Protein AF-A0A6N2M0V7-F1 (afdb_monomer)

Radius of gyration: 26.4 Å; Cα contacts (8 Å, |Δi|>4): 546; chains: 1; bounding box: 112×49×57 Å

Mean predicted aligned error: 10.87 Å

Structure (mmCIF, N/CA/C/O backbone):
data_AF-A0A6N2M0V7-F1
#
_entry.id   AF-A0A6N2M0V7-F1
#
loop_
_atom_site.group_PDB
_atom_site.id
_atom_site.type_symbol
_atom_site.label_atom_id
_atom_site.label_alt_id
_atom_site.label_comp_id
_atom_site.label_asym_id
_atom_site.label_entity_id
_atom_site.label_seq_id
_atom_site.pdbx_PDB_ins_code
_atom_site.Cartn_x
_atom_site.Cartn_y
_atom_site.Cartn_z
_atom_site.occupancy
_atom_site.B_iso_or_equiv
_atom_site.auth_seq_id
_atom_site.auth_comp_id
_atom_site.auth_asym_id
_atom_site.auth_atom_id
_atom_site.pdbx_PDB_model_num
ATOM 1 N N . MET A 1 1 ? -83.334 31.835 7.216 1.00 29.44 1 MET A N 1
ATOM 2 C CA . MET A 1 1 ? -82.931 30.468 7.633 1.00 29.44 1 MET A CA 1
ATOM 3 C C . MET A 1 1 ? -82.945 29.558 6.399 1.00 29.44 1 MET A C 1
ATOM 5 O O . MET A 1 1 ? -83.647 29.877 5.453 1.00 29.44 1 MET A O 1
ATOM 9 N N . PRO A 1 2 ? -82.076 28.545 6.347 1.00 37.69 2 PRO A N 1
ATOM 10 C CA . PRO A 1 2 ? -81.147 28.219 5.255 1.00 37.69 2 PRO A CA 1
ATOM 11 C C . PRO A 1 2 ? -81.763 27.429 4.089 1.00 37.69 2 PRO A C 1
ATOM 13 O O . PRO A 1 2 ? -82.805 26.808 4.254 1.00 37.69 2 PRO A O 1
ATOM 16 N N . LYS A 1 3 ? -81.045 27.368 2.955 1.00 30.17 3 LYS A N 1
ATOM 17 C CA . LYS A 1 3 ? -80.855 26.155 2.128 1.00 30.17 3 LYS A CA 1
ATOM 18 C C . LYS A 1 3 ? -79.778 26.423 1.067 1.00 30.17 3 LYS A C 1
ATOM 20 O O . LYS A 1 3 ? -80.053 27.016 0.032 1.00 30.17 3 LYS A O 1
ATOM 25 N N . MET A 1 4 ? -78.549 25.981 1.336 1.00 33.91 4 MET A N 1
ATOM 26 C CA . MET A 1 4 ? -77.473 25.926 0.343 1.00 33.91 4 MET A CA 1
ATOM 27 C C . MET A 1 4 ? -77.278 24.457 -0.041 1.00 33.91 4 MET A C 1
ATOM 29 O O . MET A 1 4 ? -76.998 23.615 0.811 1.00 33.91 4 MET A O 1
ATOM 33 N N . GLY A 1 5 ? -77.558 24.145 -1.306 1.00 32.41 5 GLY A N 1
ATOM 34 C CA . GLY A 1 5 ? -77.561 22.792 -1.854 1.00 32.41 5 GLY A CA 1
ATOM 35 C C . GLY A 1 5 ? -76.154 22.225 -2.030 1.00 32.41 5 GLY A C 1
ATOM 36 O O . GLY A 1 5 ? -75.262 22.877 -2.568 1.00 32.41 5 GLY A O 1
ATOM 37 N N . SER A 1 6 ? -75.984 20.983 -1.585 1.00 34.25 6 SER A N 1
ATOM 38 C CA . SER A 1 6 ? -74.772 20.177 -1.719 1.00 34.25 6 SER A CA 1
ATOM 39 C C . SER A 1 6 ? -74.500 19.823 -3.189 1.00 34.25 6 SER A C 1
ATOM 41 O O . SER A 1 6 ? -75.322 19.172 -3.834 1.00 34.25 6 SER A O 1
ATOM 43 N N . LYS A 1 7 ? -73.332 20.209 -3.720 1.00 34.03 7 LYS A N 1
ATOM 44 C CA . LYS A 1 7 ? -72.762 19.613 -4.938 1.00 34.03 7 LYS A CA 1
ATOM 45 C C . LYS A 1 7 ? -71.746 18.550 -4.522 1.00 34.03 7 LYS A C 1
ATOM 47 O O . LYS A 1 7 ? -70.724 18.864 -3.921 1.00 34.03 7 LYS A O 1
ATOM 52 N N . LYS A 1 8 ? -72.032 17.285 -4.844 1.00 34.47 8 LYS A N 1
ATOM 53 C CA . LYS A 1 8 ? -71.097 16.163 -4.689 1.00 34.47 8 LYS A CA 1
ATOM 54 C C . LYS A 1 8 ? -69.983 16.280 -5.736 1.00 34.47 8 LYS A C 1
ATOM 56 O O . LYS A 1 8 ? -70.248 16.121 -6.925 1.00 34.47 8 LYS A O 1
ATOM 61 N N . LEU A 1 9 ? -68.750 16.519 -5.295 1.00 33.09 9 LEU A N 1
ATOM 62 C CA . LEU A 1 9 ? -67.555 16.434 -6.134 1.00 33.09 9 LEU A CA 1
ATOM 63 C C . LEU A 1 9 ? -67.094 14.967 -6.178 1.00 33.09 9 LEU A C 1
ATOM 65 O O . LEU A 1 9 ? -66.596 14.431 -5.189 1.00 33.09 9 LEU A O 1
ATOM 69 N N . LYS A 1 10 ? -67.325 14.287 -7.307 1.00 34.22 10 LYS A N 1
ATOM 70 C CA . LYS A 1 10 ? -66.831 12.925 -7.561 1.00 34.22 10 LYS A CA 1
ATOM 71 C C . LYS A 1 10 ? -65.332 12.989 -7.853 1.00 34.22 10 LYS A C 1
ATOM 73 O O . LYS A 1 10 ? -64.924 13.352 -8.950 1.00 34.22 10 LYS A O 1
ATOM 78 N N . ILE A 1 11 ? -64.526 12.614 -6.869 1.00 41.19 11 ILE A N 1
ATOM 79 C CA . ILE A 1 11 ? -63.086 12.413 -7.014 1.00 41.19 11 ILE A CA 1
ATOM 80 C C . ILE A 1 11 ? -62.875 11.008 -7.605 1.00 41.19 11 ILE A C 1
ATOM 82 O O . ILE A 1 11 ? -62.941 10.008 -6.897 1.00 41.19 11 ILE A O 1
ATOM 86 N N . CYS A 1 12 ? -62.682 10.916 -8.924 1.00 43.78 12 CYS A N 1
ATOM 87 C CA . CYS A 1 12 ? -62.165 9.706 -9.571 1.00 43.78 12 CYS A CA 1
ATOM 88 C C . CYS A 1 12 ? -60.638 9.714 -9.454 1.00 43.78 12 CYS A C 1
ATOM 90 O O . CYS A 1 12 ? -59.940 10.157 -10.364 1.00 43.78 12 CYS A O 1
ATOM 92 N N . ILE A 1 13 ? -60.113 9.258 -8.315 1.00 47.16 13 ILE A N 1
ATOM 93 C CA . ILE A 1 13 ? -58.688 8.932 -8.204 1.00 47.16 13 ILE A CA 1
ATOM 94 C C . ILE A 1 13 ? -58.458 7.695 -9.069 1.00 47.16 13 ILE A C 1
ATOM 96 O O . ILE A 1 13 ? -58.909 6.597 -8.751 1.00 47.16 13 ILE A O 1
ATOM 100 N N . SER A 1 14 ? -57.813 7.915 -10.214 1.00 55.16 14 SER A N 1
ATOM 101 C CA . SER A 1 14 ? -57.410 6.868 -11.144 1.00 55.16 14 SER A CA 1
ATOM 102 C C . SER A 1 14 ? -56.557 5.836 -10.410 1.00 55.16 14 SER A C 1
ATOM 104 O O . SER A 1 14 ? -55.532 6.174 -9.818 1.00 55.16 14 SER A O 1
ATOM 106 N N . TRP A 1 15 ? -56.970 4.571 -10.472 1.00 51.47 15 TRP A N 1
ATOM 107 C CA . TRP A 1 15 ? -56.270 3.423 -9.885 1.00 51.47 15 TRP A CA 1
ATOM 108 C C . TRP A 1 15 ? -54.799 3.349 -10.340 1.00 51.47 15 TRP A C 1
ATOM 110 O O . TRP A 1 15 ? -53.930 2.926 -9.585 1.00 51.47 15 TRP A O 1
ATOM 120 N N . SER A 1 16 ? -54.504 3.895 -11.527 1.00 56.34 16 SER A N 1
ATOM 121 C CA . SER A 1 16 ? -53.151 4.086 -12.060 1.00 56.34 16 SER A CA 1
ATOM 122 C C . SER A 1 16 ? -52.253 4.929 -11.149 1.00 56.34 16 SER A C 1
ATOM 124 O O . SER A 1 16 ? -51.090 4.590 -10.973 1.00 56.34 16 SER A O 1
ATOM 126 N N . MET A 1 17 ? -52.757 6.013 -10.550 1.00 59.81 17 MET A N 1
ATOM 127 C CA . MET A 1 17 ? -51.947 6.872 -9.672 1.00 59.81 17 MET A CA 1
ATOM 128 C C . MET A 1 17 ? -51.593 6.164 -8.364 1.00 59.81 17 MET A C 1
ATOM 130 O O . MET A 1 17 ? -50.492 6.325 -7.850 1.00 59.81 17 MET A O 1
ATOM 134 N N . LEU A 1 18 ? -52.506 5.337 -7.853 1.00 62.97 18 LEU A N 1
ATOM 135 C CA . LEU A 1 18 ? -52.281 4.558 -6.639 1.00 62.97 18 LEU A CA 1
ATOM 136 C C . LEU A 1 18 ? -51.251 3.446 -6.882 1.00 62.97 18 LEU A C 1
ATOM 138 O O . LEU A 1 18 ? -50.374 3.236 -6.052 1.00 62.97 18 LEU A O 1
ATOM 142 N N . ILE A 1 19 ? -51.297 2.807 -8.057 1.00 66.50 19 ILE A N 1
ATOM 143 C CA . ILE A 1 19 ? -50.290 1.831 -8.493 1.00 66.50 19 ILE A CA 1
ATOM 144 C C . ILE A 1 19 ? -48.921 2.502 -8.647 1.00 66.50 19 ILE A C 1
ATOM 146 O O . ILE A 1 19 ? -47.939 1.976 -8.139 1.00 66.50 19 ILE A O 1
ATOM 150 N N . TRP A 1 20 ? -48.842 3.683 -9.266 1.00 63.88 20 TRP A N 1
ATOM 151 C CA . TRP A 1 20 ? -47.580 4.423 -9.392 1.00 63.88 20 TRP A CA 1
ATOM 152 C C . TRP A 1 20 ? -46.997 4.836 -8.039 1.00 63.88 20 TRP A C 1
ATOM 154 O O . TRP A 1 20 ? -45.795 4.711 -7.838 1.00 63.88 20 TRP A O 1
ATOM 164 N N . VAL A 1 21 ? -47.829 5.263 -7.087 1.00 70.94 21 VAL A N 1
ATOM 165 C CA . VAL A 1 21 ? -47.383 5.588 -5.724 1.00 70.94 21 VAL A CA 1
ATOM 166 C C . VAL A 1 21 ? -46.873 4.343 -4.996 1.00 70.94 21 VAL A C 1
ATOM 168 O O . VAL A 1 21 ? -45.820 4.409 -4.370 1.00 70.94 21 VAL A O 1
ATOM 171 N N . VAL A 1 22 ? -47.550 3.197 -5.126 1.00 69.00 22 VAL A N 1
ATOM 172 C CA . VAL A 1 22 ? -47.086 1.920 -4.555 1.00 69.00 22 VAL A CA 1
ATOM 173 C C . VAL A 1 22 ? -45.781 1.466 -5.208 1.00 69.00 22 VAL A C 1
ATOM 175 O O . VAL A 1 22 ? -44.863 1.080 -4.493 1.00 69.00 22 VAL A O 1
ATOM 178 N N . VAL A 1 23 ? -45.652 1.581 -6.533 1.00 67.25 23 VAL A N 1
ATOM 179 C CA . VAL A 1 23 ? -44.419 1.258 -7.265 1.00 67.25 23 VAL A CA 1
ATOM 180 C C . VAL A 1 23 ? -43.277 2.162 -6.797 1.00 67.25 23 VAL A C 1
ATOM 182 O O . VAL A 1 23 ? -42.243 1.655 -6.377 1.00 67.25 23 VAL A O 1
ATOM 185 N N . VAL A 1 24 ? -43.473 3.481 -6.736 1.00 65.19 24 VAL A N 1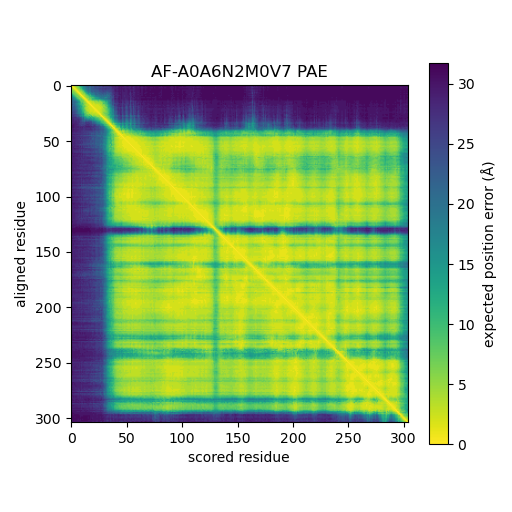
ATOM 186 C CA . VAL A 1 24 ? -42.451 4.434 -6.266 1.00 65.19 24 VAL A CA 1
ATOM 187 C C . VAL A 1 24 ? -42.075 4.197 -4.797 1.00 65.19 24 VAL A C 1
ATOM 189 O O . VAL A 1 24 ? -40.887 4.209 -4.480 1.00 65.19 24 VAL A O 1
ATOM 192 N N . LEU A 1 25 ? -43.037 3.907 -3.913 1.00 57.12 25 LEU A N 1
ATOM 193 C CA . LEU A 1 25 ? -42.780 3.560 -2.507 1.00 57.12 25 LEU A CA 1
ATOM 194 C C . LEU A 1 25 ? -42.055 2.212 -2.360 1.00 57.12 25 LEU A C 1
ATOM 196 O O . LEU A 1 25 ? -41.174 2.080 -1.514 1.00 57.12 25 LEU A O 1
ATOM 200 N N . SER A 1 26 ? -42.363 1.230 -3.210 1.00 55.75 26 SER A N 1
ATOM 201 C CA . SER A 1 26 ? -41.646 -0.051 -3.245 1.00 55.75 26 SER A CA 1
ATOM 202 C C . SER A 1 26 ? -40.228 0.082 -3.818 1.00 55.75 26 SER A C 1
ATOM 204 O O . SER A 1 26 ? -39.316 -0.581 -3.335 1.00 55.75 26 SER A O 1
ATOM 206 N N . LEU A 1 27 ? -40.003 1.018 -4.748 1.00 50.22 27 LEU A N 1
ATOM 207 C CA . LEU A 1 27 ? -38.669 1.406 -5.215 1.00 50.22 27 LEU A CA 1
ATOM 208 C C . LEU A 1 27 ? -37.871 2.157 -4.136 1.00 50.22 27 LEU A C 1
ATOM 210 O O . LEU A 1 27 ? -36.662 1.970 -4.057 1.00 50.22 27 LEU A O 1
ATOM 214 N N . HIS A 1 28 ? -38.519 2.937 -3.262 1.00 44.84 28 HIS A N 1
ATOM 215 C CA . HIS A 1 28 ? -37.851 3.576 -2.116 1.00 44.84 28 HIS A CA 1
ATOM 216 C C . HIS A 1 28 ? -37.417 2.559 -1.050 1.00 44.84 28 HIS A C 1
ATOM 218 O O . HIS A 1 28 ? -36.392 2.759 -0.404 1.00 44.84 28 HIS A O 1
ATOM 224 N N . HIS A 1 29 ? -38.135 1.441 -0.905 1.00 41.03 29 HIS A N 1
ATOM 225 C CA . HIS A 1 29 ? -37.720 0.342 -0.027 1.00 41.03 29 HIS A CA 1
ATOM 226 C C . HIS A 1 29 ? -36.552 -0.492 -0.579 1.00 41.03 29 HIS A C 1
ATOM 228 O O . HIS A 1 29 ? -35.899 -1.184 0.200 1.00 41.03 29 HIS A O 1
ATOM 234 N N . LEU A 1 30 ? -36.255 -0.411 -1.882 1.00 39.19 30 LEU A N 1
ATOM 235 C CA . LEU A 1 30 ? -35.104 -1.087 -2.495 1.00 39.19 30 LEU A CA 1
ATOM 236 C C . LEU A 1 30 ? -33.808 -0.262 -2.475 1.00 39.19 30 LEU A C 1
ATOM 238 O O . LEU A 1 30 ? -32.751 -0.804 -2.784 1.00 39.19 30 LEU A O 1
ATOM 242 N N . VAL A 1 31 ? -33.850 1.008 -2.061 1.00 39.66 31 VAL A N 1
ATOM 243 C CA . VAL A 1 31 ? -32.647 1.830 -1.835 1.00 39.66 31 VAL A CA 1
ATOM 244 C C . VAL A 1 31 ? -32.288 1.812 -0.346 1.00 39.66 31 VAL A C 1
ATOM 246 O O . VAL A 1 31 ? -32.129 2.838 0.309 1.00 39.66 31 VAL A O 1
ATOM 249 N N . GLY A 1 32 ? -32.179 0.613 0.223 1.00 35.19 32 GLY A N 1
ATOM 250 C CA . GLY A 1 32 ? -31.392 0.425 1.433 1.00 35.19 32 GLY A CA 1
ATOM 251 C C . GLY A 1 32 ? -29.923 0.433 1.030 1.00 35.19 32 GLY A C 1
ATOM 252 O O . GLY A 1 32 ? -29.506 -0.432 0.264 1.00 35.19 32 GLY A O 1
ATOM 253 N N . CYS A 1 33 ? -29.140 1.408 1.503 1.00 44.25 33 CYS A N 1
ATOM 254 C CA . CYS A 1 33 ? -27.682 1.357 1.401 1.00 44.25 33 CYS A CA 1
ATOM 255 C C . CYS A 1 33 ? -27.201 -0.001 1.927 1.00 44.25 33 CYS A C 1
ATOM 257 O O . CYS A 1 33 ? -27.251 -0.252 3.129 1.00 44.25 33 CYS A O 1
ATOM 259 N N . GLN A 1 34 ? -26.755 -0.875 1.026 1.00 39.53 34 GLN A N 1
ATOM 260 C CA . GLN A 1 34 ? -26.071 -2.110 1.376 1.00 39.53 34 GLN A CA 1
ATOM 261 C C . GLN A 1 34 ? -24.736 -1.750 2.036 1.00 39.53 34 GLN A C 1
ATOM 263 O O . GLN A 1 34 ? -23.732 -1.504 1.367 1.00 39.53 34 GLN A O 1
ATOM 268 N N . ASP A 1 35 ? -24.739 -1.681 3.363 1.00 45.44 35 ASP A N 1
ATOM 269 C CA . ASP A 1 35 ? -23.519 -1.741 4.151 1.00 45.44 35 ASP A CA 1
ATOM 270 C C . ASP A 1 35 ? -22.980 -3.177 4.068 1.00 45.44 35 ASP A C 1
ATOM 272 O O . ASP A 1 35 ? -23.668 -4.136 4.409 1.00 45.44 35 ASP A O 1
ATOM 276 N N . VAL A 1 36 ? -21.754 -3.336 3.564 1.00 52.81 36 VAL A N 1
ATOM 277 C CA . VAL A 1 36 ? -21.106 -4.623 3.212 1.00 52.81 36 VAL A CA 1
ATOM 278 C C . VAL A 1 36 ? -20.725 -5.449 4.453 1.00 52.81 36 VAL A C 1
ATOM 280 O O . VAL A 1 36 ? -19.961 -6.402 4.376 1.00 52.81 36 VAL A O 1
ATOM 283 N N . GLY A 1 37 ? -21.252 -5.101 5.626 1.00 48.28 37 GLY A N 1
ATOM 284 C CA . GLY A 1 37 ? -20.923 -5.759 6.884 1.00 48.28 37 GLY A CA 1
ATOM 285 C C . GLY A 1 37 ? -21.508 -7.161 7.070 1.00 48.28 37 GLY A C 1
ATOM 286 O O . GLY A 1 37 ? -21.140 -7.785 8.057 1.00 48.28 37 GLY A O 1
ATOM 287 N N . ASP A 1 38 ? -22.397 -7.642 6.189 1.00 47.50 38 ASP A N 1
ATOM 288 C CA . ASP A 1 38 ? -23.253 -8.801 6.507 1.00 47.50 38 ASP A CA 1
ATOM 289 C C . ASP A 1 38 ? -23.576 -9.726 5.310 1.00 47.50 38 ASP A C 1
ATOM 291 O O . ASP A 1 38 ? -24.676 -10.267 5.182 1.00 47.50 38 ASP A O 1
ATOM 295 N N . TYR A 1 39 ? -22.638 -9.911 4.374 1.00 56.19 39 TYR A N 1
ATOM 296 C CA . TYR A 1 39 ? -22.838 -10.876 3.286 1.00 56.19 39 TYR A CA 1
ATOM 297 C C . TYR A 1 39 ? -22.438 -12.287 3.720 1.00 56.19 39 TYR A C 1
ATOM 299 O O . TYR A 1 39 ? -21.295 -12.706 3.554 1.00 56.19 39 TYR A O 1
ATOM 307 N N . ASN A 1 40 ? -23.419 -13.074 4.163 1.00 58.97 40 ASN A N 1
ATOM 308 C CA . ASN A 1 40 ? -23.282 -14.519 4.413 1.00 58.97 40 ASN A CA 1
ATOM 309 C C . ASN A 1 40 ? -22.869 -15.348 3.167 1.00 58.97 40 ASN A C 1
ATOM 311 O O . ASN A 1 40 ? -22.683 -16.559 3.259 1.00 58.97 40 ASN A O 1
ATOM 315 N N . GLU A 1 41 ? -22.695 -14.710 2.003 1.00 66.38 41 GLU A N 1
ATOM 316 C CA . GLU A 1 41 ? -22.411 -15.337 0.707 1.00 66.38 41 GLU A CA 1
ATOM 317 C C . GLU A 1 41 ? -20.996 -15.068 0.161 1.00 66.38 41 GLU A C 1
ATOM 319 O O . GLU A 1 41 ? -20.724 -15.366 -0.996 1.00 66.38 41 GLU A O 1
ATOM 324 N N . ILE A 1 42 ? -20.050 -14.553 0.955 1.00 75.88 42 ILE A N 1
ATOM 325 C CA . ILE A 1 42 ? -18.657 -14.313 0.493 1.00 75.88 42 ILE A CA 1
ATOM 326 C C . ILE A 1 42 ? -17.965 -15.603 0.017 1.00 75.88 42 ILE A C 1
ATOM 328 O O . ILE A 1 42 ? -17.083 -15.572 -0.841 1.00 75.88 42 ILE A O 1
ATOM 332 N N . ASN A 1 43 ? -18.403 -16.751 0.537 1.00 77.56 43 ASN A N 1
ATOM 333 C CA . ASN A 1 43 ? -17.930 -18.067 0.109 1.00 77.56 43 ASN A CA 1
ATOM 334 C C . ASN A 1 43 ? -18.575 -18.546 -1.205 1.00 77.56 43 ASN A C 1
ATOM 336 O O . ASN A 1 43 ? -18.171 -19.580 -1.733 1.00 77.56 43 ASN A O 1
ATOM 340 N N . ASN A 1 44 ? -19.569 -17.826 -1.736 1.00 84.69 44 ASN A N 1
ATOM 341 C CA . ASN A 1 44 ? -20.201 -18.146 -3.007 1.00 84.69 44 ASN A CA 1
ATOM 342 C C . ASN A 1 44 ? -19.321 -17.636 -4.166 1.00 84.69 44 ASN A C 1
ATOM 344 O O . ASN A 1 44 ? -19.212 -16.419 -4.367 1.00 84.69 44 ASN A O 1
ATOM 348 N N . PRO A 1 45 ? -18.732 -18.533 -4.979 1.00 85.31 45 PRO A N 1
ATOM 349 C CA . PRO A 1 45 ? -17.846 -18.135 -6.070 1.00 85.31 45 PRO A CA 1
ATOM 350 C C . PRO A 1 45 ? -18.545 -17.292 -7.148 1.00 85.31 45 PRO A C 1
ATOM 352 O O . PRO A 1 45 ? -17.870 -16.557 -7.861 1.00 85.31 45 PRO A O 1
ATOM 355 N N . ALA A 1 46 ? -19.877 -17.356 -7.265 1.00 86.56 46 ALA A N 1
ATOM 356 C CA . ALA A 1 46 ? -20.631 -16.553 -8.227 1.00 86.56 46 ALA A CA 1
ATOM 357 C C . ALA A 1 46 ? -20.801 -15.085 -7.792 1.00 86.56 46 ALA A C 1
ATOM 359 O O . ALA A 1 46 ? -20.926 -14.204 -8.639 1.00 86.56 46 ALA A O 1
ATOM 360 N N . VAL A 1 47 ? -20.799 -14.816 -6.482 1.00 87.88 47 VAL A N 1
ATOM 361 C CA . VAL A 1 47 ? -21.061 -13.480 -5.913 1.00 87.88 47 VAL A CA 1
ATOM 362 C C . VAL A 1 47 ? -19.759 -12.749 -5.584 1.00 87.88 47 VAL A C 1
ATOM 364 O O . VAL A 1 47 ? -19.694 -11.521 -5.670 1.00 87.88 47 VAL A O 1
ATOM 367 N N . LEU A 1 48 ? -18.695 -13.492 -5.272 1.00 90.38 48 LEU A N 1
ATOM 368 C CA . LEU A 1 48 ? -17.397 -12.937 -4.897 1.00 90.38 48 LEU A CA 1
ATOM 369 C C . LEU A 1 48 ? -16.843 -11.897 -5.897 1.00 90.38 48 LEU A C 1
ATOM 371 O O . LEU A 1 48 ? -16.432 -10.835 -5.434 1.00 90.38 48 LEU A O 1
ATOM 375 N N . PRO A 1 49 ? -16.885 -12.096 -7.233 1.00 93.06 49 PRO A N 1
ATOM 376 C CA . PRO A 1 49 ? -16.410 -11.083 -8.181 1.00 93.06 49 PRO A CA 1
ATOM 377 C C . PRO A 1 49 ? -17.181 -9.758 -8.098 1.00 93.06 49 PRO A C 1
ATOM 379 O O . PRO A 1 49 ? -16.583 -8.689 -8.224 1.00 93.06 49 PRO A O 1
ATOM 382 N N . LEU A 1 50 ? -18.494 -9.811 -7.847 1.00 92.00 50 LEU A N 1
ATOM 383 C CA . LEU A 1 50 ? -19.332 -8.618 -7.704 1.00 92.00 50 LEU A CA 1
ATOM 384 C C . LEU A 1 50 ? -18.974 -7.843 -6.429 1.00 92.00 50 LEU A C 1
ATOM 386 O O . LEU A 1 50 ? -18.835 -6.620 -6.471 1.00 92.00 50 LEU A O 1
ATOM 390 N N . ILE A 1 51 ? -18.765 -8.554 -5.315 1.00 91.44 51 ILE A N 1
ATOM 391 C CA . ILE A 1 51 ? -18.302 -7.956 -4.055 1.00 91.44 51 ILE A CA 1
ATOM 392 C C . ILE A 1 51 ? -16.922 -7.325 -4.258 1.00 91.44 51 ILE A C 1
ATOM 394 O O . ILE A 1 51 ? -16.729 -6.161 -3.908 1.00 91.44 51 ILE A O 1
ATOM 398 N N . THR A 1 52 ? -15.981 -8.047 -4.873 1.00 94.56 52 THR A N 1
ATOM 399 C CA . THR A 1 52 ? -14.641 -7.531 -5.179 1.00 94.56 52 THR A CA 1
ATOM 400 C C . THR A 1 52 ? -14.714 -6.246 -5.997 1.00 94.56 52 THR A C 1
ATOM 402 O O . THR A 1 52 ? -14.059 -5.265 -5.645 1.00 94.56 52 THR A O 1
ATOM 405 N N . GLN A 1 53 ? -15.547 -6.206 -7.039 1.00 94.88 53 GLN A N 1
ATOM 406 C CA . GLN A 1 53 ? -15.706 -5.018 -7.875 1.00 94.88 53 GLN A CA 1
ATOM 407 C C . GLN A 1 53 ? -16.291 -3.833 -7.097 1.00 94.88 53 GLN A C 1
ATOM 409 O O . GLN A 1 53 ? -15.843 -2.697 -7.263 1.00 94.88 53 GLN A O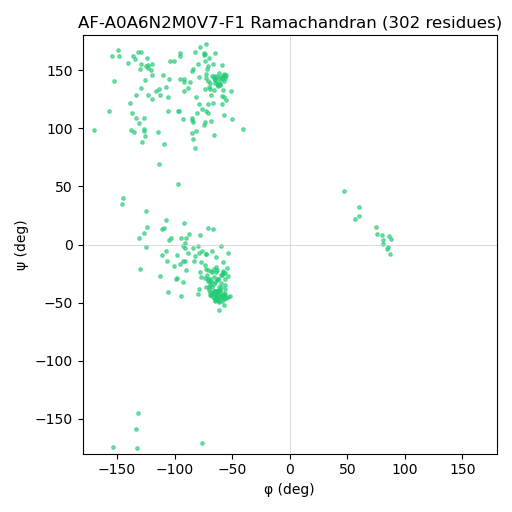 1
ATOM 414 N N . PHE A 1 54 ? -17.266 -4.082 -6.220 1.00 92.69 54 PHE A N 1
ATOM 415 C CA . PHE A 1 54 ? -17.844 -3.044 -5.370 1.00 92.69 54 PHE A CA 1
ATOM 416 C C . PHE A 1 54 ? -16.812 -2.469 -4.389 1.00 92.69 54 PHE A C 1
ATOM 418 O O . PHE A 1 54 ? -16.667 -1.249 -4.282 1.00 92.69 54 PHE A O 1
ATOM 425 N N . VAL A 1 55 ? -16.056 -3.334 -3.703 1.00 93.75 55 VAL A N 1
ATOM 426 C CA . VAL A 1 55 ? -14.985 -2.913 -2.785 1.00 93.75 55 VAL A CA 1
ATOM 427 C C . VAL A 1 55 ? -13.912 -2.131 -3.542 1.00 93.75 55 VAL A C 1
ATOM 429 O O . VAL A 1 55 ? -13.484 -1.075 -3.073 1.00 93.75 55 VAL A O 1
ATOM 432 N N . TYR A 1 56 ? -13.520 -2.597 -4.732 1.00 95.56 56 TYR A N 1
ATOM 433 C CA . TYR A 1 56 ? -12.569 -1.894 -5.588 1.00 95.56 56 TYR A CA 1
ATOM 434 C C . TYR A 1 56 ? -13.073 -0.500 -5.964 1.00 95.56 56 TYR A C 1
ATOM 436 O O . TYR A 1 56 ? -12.323 0.459 -5.828 1.00 95.56 56 TYR A O 1
ATOM 444 N N . SER A 1 57 ? -14.342 -0.352 -6.360 1.00 94.12 57 SER A N 1
ATOM 445 C CA . SER A 1 57 ? -14.923 0.955 -6.694 1.00 94.12 57 SER A CA 1
ATOM 446 C C . SER A 1 57 ? -14.852 1.937 -5.520 1.00 94.12 57 SER A C 1
ATOM 448 O O . SER A 1 57 ? -14.436 3.080 -5.699 1.00 94.12 57 SER A O 1
ATOM 450 N N . ARG A 1 58 ? -15.172 1.486 -4.301 1.00 92.56 58 ARG A N 1
ATOM 451 C CA . ARG A 1 58 ? -15.068 2.314 -3.088 1.00 92.56 58 ARG A CA 1
ATOM 452 C C . ARG A 1 58 ? -13.624 2.719 -2.786 1.00 92.56 58 ARG A C 1
ATOM 454 O O . ARG A 1 58 ? -13.361 3.879 -2.479 1.00 92.56 58 ARG A O 1
ATOM 461 N N . MET A 1 59 ? -12.689 1.779 -2.906 1.00 92.81 59 MET A N 1
ATOM 462 C CA . MET A 1 59 ? -11.260 2.033 -2.708 1.00 92.81 59 MET A CA 1
ATOM 463 C C . MET A 1 59 ? -10.690 2.976 -3.781 1.00 92.81 59 MET A C 1
ATOM 465 O O . MET A 1 59 ? -9.913 3.878 -3.471 1.00 92.81 59 MET A O 1
ATOM 469 N N . SER A 1 60 ? -11.105 2.806 -5.034 1.00 92.31 60 SER A N 1
ATOM 470 C CA . SER A 1 60 ? -10.703 3.642 -6.164 1.00 92.31 60 SER A CA 1
ATOM 471 C C . SER A 1 60 ? -11.168 5.089 -5.967 1.00 92.31 60 SER A C 1
ATOM 473 O O . SER A 1 60 ? -10.338 5.996 -6.006 1.00 92.31 60 SER A O 1
ATOM 475 N N . ASN A 1 61 ? -12.437 5.305 -5.600 1.00 91.31 61 ASN A N 1
ATOM 476 C CA . ASN A 1 61 ? -12.962 6.637 -5.277 1.00 91.31 61 ASN A CA 1
ATOM 477 C C . ASN A 1 61 ? -12.169 7.318 -4.151 1.00 91.31 61 ASN A C 1
ATOM 479 O O . ASN A 1 61 ? -11.767 8.474 -4.286 1.00 91.31 61 ASN A O 1
ATOM 483 N N . LEU A 1 62 ? -11.893 6.591 -3.063 1.00 90.00 62 LEU A N 1
ATOM 484 C CA . LEU A 1 62 ? -11.081 7.081 -1.947 1.00 90.00 62 LEU A CA 1
ATOM 485 C C . LEU A 1 62 ? -9.688 7.536 -2.409 1.00 90.00 62 LEU A C 1
ATOM 487 O O . LEU A 1 62 ? -9.262 8.653 -2.110 1.00 90.00 62 LEU A O 1
ATOM 491 N N . THR A 1 63 ? -8.966 6.678 -3.134 1.00 86.31 63 THR A N 1
ATOM 492 C CA . THR A 1 63 ? -7.602 7.005 -3.582 1.00 86.31 63 THR A CA 1
ATOM 493 C C . THR A 1 63 ? -7.589 8.178 -4.563 1.00 86.31 63 THR A C 1
ATOM 495 O O . THR A 1 63 ? -6.655 8.976 -4.524 1.00 86.31 63 THR A O 1
ATOM 498 N N . ALA A 1 64 ? -8.634 8.348 -5.380 1.00 86.56 64 ALA A N 1
ATOM 499 C CA . ALA A 1 64 ? -8.772 9.494 -6.277 1.00 86.56 64 ALA A CA 1
ATOM 500 C C . ALA A 1 64 ? -8.953 10.817 -5.508 1.00 86.56 64 ALA A C 1
ATOM 502 O O . ALA A 1 64 ? -8.342 11.828 -5.864 1.00 86.56 64 ALA A O 1
ATOM 503 N N . VAL A 1 65 ? -9.738 10.817 -4.422 1.00 83.81 65 VAL A N 1
ATOM 504 C CA . VAL A 1 65 ? -9.882 11.983 -3.527 1.00 83.81 65 VAL A CA 1
ATOM 505 C C . VAL A 1 65 ? -8.535 12.352 -2.905 1.00 83.81 65 VAL A C 1
ATOM 507 O O . VAL A 1 65 ? -8.142 13.518 -2.917 1.00 83.81 65 VAL A O 1
ATOM 510 N N . ILE A 1 66 ? -7.800 11.360 -2.403 1.00 83.50 66 ILE A N 1
ATOM 511 C CA . ILE A 1 66 ? -6.512 11.578 -1.737 1.00 83.50 66 ILE A CA 1
ATOM 512 C C . ILE A 1 66 ? -5.414 12.000 -2.709 1.00 83.50 66 ILE A C 1
ATOM 514 O O . ILE A 1 66 ? -4.612 12.865 -2.362 1.00 83.50 66 ILE A O 1
ATOM 518 N N . SER A 1 67 ? -5.401 11.464 -3.930 1.00 83.81 67 SER A N 1
ATOM 519 C CA . SER A 1 67 ? -4.435 11.862 -4.957 1.00 83.81 67 SER A CA 1
ATOM 520 C C . SER A 1 67 ? -4.480 13.358 -5.235 1.00 83.81 67 SER A C 1
ATOM 522 O O . SER A 1 67 ? -3.438 14.005 -5.276 1.00 83.81 67 SER A O 1
ATOM 524 N N . ARG A 1 68 ? -5.680 13.944 -5.330 1.00 83.25 68 ARG A N 1
ATOM 525 C CA . ARG A 1 68 ? -5.831 15.393 -5.533 1.00 83.25 68 ARG A CA 1
ATOM 526 C C . ARG A 1 68 ? -5.214 16.192 -4.387 1.00 83.25 68 ARG A C 1
ATOM 528 O O . ARG A 1 68 ? -4.504 17.166 -4.624 1.00 83.25 68 ARG A O 1
ATOM 535 N N . ASP A 1 69 ? -5.440 15.760 -3.150 1.00 82.88 69 ASP A N 1
ATOM 536 C CA . ASP A 1 69 ? -4.899 16.440 -1.973 1.00 82.88 69 ASP A CA 1
ATOM 537 C C . ASP A 1 69 ? -3.375 16.307 -1.854 1.00 82.88 69 ASP A C 1
ATOM 539 O O . ASP A 1 69 ? -2.701 17.289 -1.533 1.00 82.88 69 ASP A O 1
ATOM 543 N N . ILE A 1 70 ? -2.821 15.124 -2.143 1.00 82.75 70 ILE A N 1
ATOM 544 C CA . ILE A 1 70 ? -1.369 14.896 -2.185 1.00 82.75 70 ILE A CA 1
ATOM 545 C C . ILE A 1 70 ? -0.746 15.710 -3.318 1.00 82.75 70 ILE A C 1
ATOM 547 O O . ILE A 1 70 ? 0.246 16.407 -3.095 1.00 82.75 70 ILE A O 1
ATOM 551 N N . SER A 1 71 ? -1.337 15.669 -4.512 1.00 85.19 71 SER A N 1
ATOM 552 C CA . SER A 1 71 ? -0.860 16.38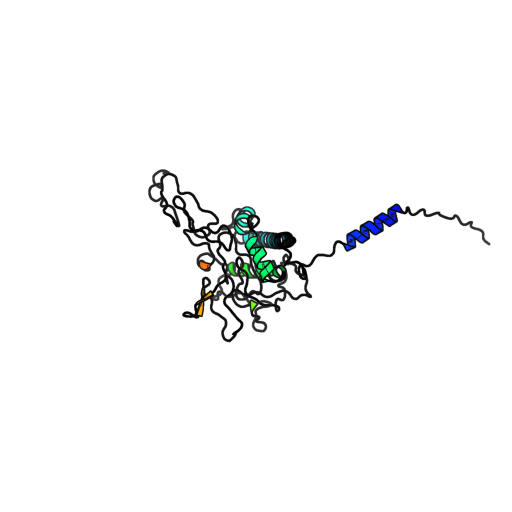3 -5.694 1.00 85.19 71 SER A CA 1
ATOM 553 C C . SER A 1 71 ? -0.749 17.883 -5.459 1.00 85.19 71 SER A C 1
ATOM 555 O O . SER A 1 71 ? 0.293 18.467 -5.754 1.00 85.19 71 SER A O 1
ATOM 557 N N . ASN A 1 72 ? -1.748 18.495 -4.820 1.00 84.81 72 ASN A N 1
ATOM 558 C CA . ASN A 1 72 ? -1.715 19.921 -4.492 1.00 84.81 72 ASN A CA 1
ATOM 559 C C . ASN A 1 72 ? -0.514 20.313 -3.609 1.00 84.81 72 ASN A C 1
ATOM 561 O O . ASN A 1 72 ? -0.074 21.460 -3.644 1.00 84.81 72 ASN A O 1
ATOM 565 N N . ARG A 1 73 ? 0.029 19.377 -2.819 1.00 83.88 73 ARG A N 1
ATOM 566 C CA . ARG A 1 73 ? 1.195 19.588 -1.942 1.00 83.88 73 ARG A CA 1
ATOM 567 C C . ARG A 1 73 ? 2.518 19.114 -2.543 1.00 83.88 73 ARG A C 1
ATOM 569 O O . ARG A 1 73 ? 3.572 19.390 -1.979 1.00 83.88 73 ARG A O 1
ATOM 576 N N . SER A 1 74 ? 2.469 18.411 -3.670 1.00 84.31 74 SER A N 1
ATOM 577 C CA . SER A 1 74 ? 3.619 17.776 -4.321 1.00 84.31 74 SER A CA 1
ATOM 578 C C . SER A 1 74 ? 3.783 18.215 -5.777 1.00 84.31 74 SER A C 1
ATOM 580 O O . SER A 1 74 ? 4.360 17.505 -6.595 1.00 84.31 74 SER A O 1
ATOM 582 N N . THR A 1 75 ? 3.353 19.438 -6.098 1.00 85.19 75 THR A N 1
ATOM 583 C CA . THR A 1 75 ? 3.476 20.052 -7.436 1.00 85.19 75 THR A CA 1
ATOM 584 C C . THR A 1 75 ? 4.918 20.150 -7.947 1.00 85.19 75 THR A C 1
ATOM 586 O O . THR A 1 75 ? 5.144 20.350 -9.137 1.00 85.19 75 THR A O 1
ATOM 589 N N . PHE A 1 76 ? 5.909 19.982 -7.068 1.00 85.69 76 PHE A N 1
ATOM 590 C CA . PHE A 1 76 ? 7.321 19.895 -7.435 1.00 85.69 76 PHE A CA 1
ATOM 591 C C . PHE A 1 76 ? 7.702 18.564 -8.113 1.00 85.69 76 PHE A C 1
ATOM 593 O O . PHE A 1 76 ? 8.728 18.516 -8.790 1.00 85.69 76 PHE A O 1
ATOM 600 N N . CYS A 1 77 ? 6.917 17.492 -7.938 1.00 85.25 77 CYS A N 1
ATOM 601 C CA . CYS A 1 77 ? 7.188 16.172 -8.521 1.00 85.25 77 CYS A CA 1
ATOM 602 C C . CYS A 1 77 ? 6.001 15.532 -9.259 1.00 85.25 77 CYS A C 1
ATOM 604 O O . CYS A 1 77 ? 6.242 14.693 -10.123 1.00 85.25 77 CYS A O 1
ATOM 606 N N . ILE A 1 78 ? 4.760 15.947 -8.988 1.00 86.94 78 ILE A N 1
ATOM 607 C CA . ILE A 1 78 ? 3.552 15.478 -9.683 1.00 86.94 78 ILE A CA 1
ATOM 608 C C . ILE A 1 78 ? 3.197 16.465 -10.793 1.00 86.94 78 ILE A C 1
ATOM 610 O O . ILE A 1 78 ? 2.867 17.621 -10.521 1.00 86.94 78 ILE A O 1
ATOM 614 N N . LYS A 1 79 ? 3.277 16.008 -12.048 1.00 87.44 79 LYS A N 1
ATOM 615 C CA . LYS A 1 79 ? 2.948 16.825 -13.232 1.00 87.44 79 LYS A CA 1
ATOM 616 C C . LYS A 1 79 ? 1.511 16.626 -13.686 1.00 87.44 79 LYS A C 1
ATOM 618 O O . LYS A 1 79 ? 0.838 17.601 -14.005 1.00 87.44 79 LYS A O 1
ATOM 623 N N . ASP A 1 80 ? 1.073 15.374 -13.730 1.00 89.81 80 ASP A N 1
ATOM 624 C CA . ASP A 1 80 ? -0.267 14.985 -14.149 1.00 89.81 80 ASP A CA 1
ATOM 625 C C . ASP A 1 80 ? -0.879 14.116 -13.041 1.00 89.81 80 ASP A C 1
ATOM 627 O O . ASP A 1 80 ? -0.574 12.926 -12.948 1.00 89.81 80 ASP A O 1
ATOM 631 N N . PRO A 1 81 ? -1.727 14.700 -12.175 1.00 88.31 81 PRO A N 1
ATOM 632 C CA . PRO A 1 81 ? -2.276 13.995 -11.020 1.00 88.31 81 PRO A CA 1
ATOM 633 C C . PRO A 1 81 ? -3.130 12.784 -11.403 1.00 88.31 81 PRO A C 1
ATOM 635 O O . PRO A 1 81 ? -3.227 11.829 -10.633 1.00 88.31 81 PRO A O 1
ATOM 638 N N . GLU A 1 82 ? -3.781 12.828 -12.567 1.00 88.69 82 GLU A N 1
ATOM 639 C CA . GLU A 1 82 ? -4.646 11.752 -13.040 1.00 88.69 82 GLU A CA 1
ATOM 640 C C . GLU A 1 82 ? -3.821 10.620 -13.650 1.00 88.69 82 GLU A C 1
ATOM 642 O O . GLU A 1 82 ? -4.085 9.452 -13.355 1.00 88.69 82 GLU A O 1
ATOM 647 N N . ALA A 1 83 ? -2.800 10.941 -14.448 1.00 90.81 83 ALA A N 1
ATOM 648 C CA . ALA A 1 83 ? -1.884 9.937 -14.981 1.00 90.81 83 ALA A CA 1
ATOM 649 C C . ALA A 1 83 ? -1.078 9.260 -13.863 1.00 90.81 83 ALA A C 1
ATOM 651 O O . ALA A 1 83 ? -1.033 8.030 -13.809 1.00 90.81 83 ALA A O 1
ATOM 652 N N . ASP A 1 84 ? -0.526 10.041 -12.928 1.00 88.38 84 ASP A N 1
ATOM 653 C CA . ASP A 1 84 ? 0.253 9.522 -11.799 1.00 88.38 84 ASP A CA 1
ATOM 654 C C . ASP A 1 84 ? -0.624 8.649 -10.884 1.00 88.38 84 ASP A C 1
ATOM 656 O O . ASP A 1 84 ? -0.211 7.568 -10.454 1.00 88.38 84 ASP A O 1
ATOM 660 N N . TRP A 1 85 ? -1.878 9.055 -10.642 1.00 89.75 85 TRP A N 1
ATOM 661 C CA . TRP A 1 85 ? -2.835 8.234 -9.899 1.00 89.75 85 TRP A CA 1
ATOM 662 C C . TRP A 1 85 ? -3.184 6.940 -10.626 1.00 89.75 85 TRP A C 1
ATOM 664 O O . TRP A 1 85 ? -3.146 5.874 -10.015 1.00 89.75 85 TRP A O 1
ATOM 674 N N . ASN A 1 86 ? -3.514 7.012 -11.918 1.00 90.75 86 ASN A N 1
ATOM 675 C CA . ASN A 1 86 ? -3.860 5.828 -12.701 1.00 90.75 86 ASN A CA 1
ATOM 676 C C . ASN A 1 86 ? -2.694 4.840 -12.739 1.00 90.75 86 ASN A C 1
ATOM 678 O O . ASN A 1 86 ? -2.901 3.637 -12.609 1.00 90.75 86 ASN A O 1
ATOM 682 N N . GLN A 1 87 ? -1.466 5.338 -12.855 1.00 90.56 87 GLN A N 1
ATOM 683 C CA . GLN A 1 87 ? -0.281 4.498 -12.834 1.00 90.56 87 GLN A CA 1
ATOM 684 C C . GLN A 1 87 ? -0.072 3.811 -11.477 1.00 90.56 87 GLN A C 1
ATOM 686 O O . GLN A 1 87 ? 0.403 2.679 -11.452 1.00 90.56 87 GLN A O 1
ATOM 691 N N . ALA A 1 88 ? -0.435 4.458 -10.365 1.00 90.69 88 ALA A N 1
ATOM 692 C CA . ALA A 1 88 ? -0.210 3.940 -9.018 1.00 90.69 88 ALA A CA 1
ATOM 693 C C . ALA A 1 88 ? -1.385 3.128 -8.438 1.00 90.69 88 ALA A C 1
ATOM 695 O O . ALA A 1 88 ? -1.150 2.207 -7.666 1.00 90.69 88 ALA A O 1
ATOM 696 N N . PHE A 1 89 ? -2.641 3.432 -8.766 1.00 92.38 89 PHE A N 1
ATOM 697 C CA . PHE A 1 89 ? -3.812 2.896 -8.048 1.00 92.38 89 PHE A CA 1
ATOM 698 C C . PHE A 1 89 ? -4.907 2.306 -8.943 1.00 92.38 89 PHE A C 1
ATOM 700 O O . PHE A 1 89 ? -5.959 1.897 -8.442 1.00 92.38 89 PHE A O 1
ATOM 707 N N . ASN A 1 90 ? -4.682 2.206 -10.254 1.00 93.56 90 ASN A N 1
ATOM 708 C CA . ASN A 1 90 ? -5.618 1.530 -11.145 1.00 93.56 90 ASN A CA 1
ATOM 709 C C . ASN A 1 90 ? -5.379 0.011 -11.156 1.00 93.56 90 ASN A C 1
ATOM 711 O O . ASN A 1 90 ? -4.621 -0.517 -11.966 1.00 93.56 90 ASN A O 1
ATOM 715 N N . PHE A 1 91 ? -6.070 -0.707 -10.273 1.00 94.25 91 PHE A N 1
ATOM 716 C CA . PHE A 1 91 ? -5.973 -2.169 -10.156 1.00 94.25 91 PHE A CA 1
ATOM 717 C C . PHE A 1 91 ? -6.934 -2.936 -11.080 1.00 94.25 91 PHE A C 1
ATOM 719 O O . PHE A 1 91 ? -7.079 -4.148 -10.942 1.00 94.25 91 PHE A O 1
ATOM 726 N N . SER A 1 92 ? -7.610 -2.259 -12.015 1.00 93.25 92 SER A N 1
ATOM 727 C CA . SER A 1 92 ? -8.678 -2.860 -12.835 1.00 93.25 92 SER A CA 1
ATOM 728 C C . SER A 1 92 ? -8.250 -4.088 -13.649 1.00 93.25 92 SER A C 1
ATOM 730 O O . SER A 1 92 ? -9.094 -4.913 -13.990 1.00 93.25 92 SER A O 1
ATOM 732 N N . SER A 1 93 ? -6.955 -4.238 -13.935 1.00 91.81 93 SER A N 1
ATOM 733 C CA . SER A 1 93 ? -6.404 -5.381 -14.668 1.00 91.81 93 SER A CA 1
ATOM 734 C C . SER A 1 93 ? -6.350 -6.674 -13.848 1.00 91.81 93 SER A C 1
ATOM 736 O O . SER A 1 93 ? -6.416 -7.758 -14.426 1.00 91.81 93 SER A O 1
ATOM 738 N N . ASN A 1 94 ? -6.214 -6.591 -12.519 1.00 94.12 94 ASN A N 1
ATOM 739 C CA . ASN A 1 94 ? -6.147 -7.753 -11.635 1.00 94.12 94 ASN A CA 1
ATOM 740 C C . ASN A 1 94 ? -6.565 -7.386 -10.199 1.00 94.12 94 ASN A C 1
ATOM 742 O O . ASN A 1 94 ? -5.868 -6.656 -9.493 1.00 94.12 94 ASN A O 1
ATOM 746 N N . LEU A 1 95 ? -7.677 -7.973 -9.744 1.00 95.69 95 LEU A N 1
ATOM 747 C CA . LEU A 1 95 ? -8.229 -7.786 -8.397 1.00 95.69 95 LEU A CA 1
ATOM 748 C C . LEU A 1 95 ? -8.042 -9.022 -7.497 1.00 95.69 95 LEU A C 1
ATOM 750 O O . LEU A 1 95 ? -8.755 -9.186 -6.503 1.00 95.69 95 LEU A O 1
ATOM 754 N N . ASP A 1 96 ? -7.090 -9.906 -7.809 1.00 94.88 96 ASP A N 1
ATOM 755 C CA . ASP A 1 96 ? -6.887 -11.156 -7.066 1.00 94.88 96 ASP A CA 1
ATOM 756 C C . ASP A 1 96 ? -6.448 -10.889 -5.626 1.00 94.88 96 ASP A C 1
ATOM 758 O O . ASP A 1 96 ? -6.913 -11.555 -4.702 1.00 94.88 96 ASP A O 1
ATOM 762 N N . PHE A 1 97 ? -5.572 -9.899 -5.413 1.00 95.06 97 PHE A N 1
ATOM 763 C CA . PHE A 1 97 ? -5.129 -9.521 -4.066 1.00 95.06 97 PHE A CA 1
ATOM 764 C C . PHE A 1 97 ? -6.309 -9.033 -3.213 1.00 95.06 97 PHE A C 1
ATOM 766 O O . PHE A 1 97 ? -6.438 -9.408 -2.047 1.00 95.06 97 PHE A O 1
ATOM 773 N N . LEU A 1 98 ? -7.217 -8.260 -3.821 1.00 95.69 98 LEU A N 1
ATOM 774 C CA . LEU A 1 98 ? -8.404 -7.743 -3.157 1.00 95.69 98 LEU A CA 1
ATOM 775 C C . LEU A 1 98 ? -9.391 -8.869 -2.840 1.00 95.69 98 LEU A C 1
ATOM 777 O O . LEU A 1 98 ? -9.894 -8.945 -1.723 1.00 95.69 98 LEU A O 1
ATOM 781 N N . THR A 1 99 ? -9.598 -9.783 -3.789 1.00 95.31 99 THR A N 1
ATOM 782 C CA . THR A 1 99 ? -10.440 -10.975 -3.619 1.00 95.31 99 THR A CA 1
ATOM 783 C C . THR A 1 99 ? -9.941 -11.848 -2.468 1.00 95.31 99 THR A C 1
ATOM 785 O O . THR A 1 99 ? -10.712 -12.199 -1.574 1.00 95.31 99 THR A O 1
ATOM 788 N N . LYS A 1 100 ? -8.634 -12.139 -2.432 1.00 94.94 100 LYS A N 1
ATOM 789 C CA . LYS A 1 100 ? -8.004 -12.892 -1.338 1.00 94.94 100 LYS A CA 1
ATOM 790 C C . LYS A 1 100 ? -8.160 -12.180 0.001 1.00 94.94 100 LYS A C 1
ATOM 792 O O . LYS A 1 100 ? -8.419 -12.830 1.010 1.00 94.94 100 LYS A O 1
ATOM 797 N N . CYS A 1 101 ? -8.033 -10.855 0.016 1.00 95.31 101 CYS A N 1
ATOM 798 C CA . CYS A 1 101 ? -8.217 -10.083 1.235 1.00 95.31 101 CYS A CA 1
ATOM 799 C C . CYS A 1 101 ? -9.671 -10.119 1.727 1.00 95.31 101 CYS A C 1
ATOM 801 O O . CYS A 1 101 ? -9.892 -10.401 2.897 1.00 95.31 101 CYS A O 1
ATOM 803 N N . ILE A 1 102 ? -10.662 -9.945 0.844 1.00 94.50 102 ILE A N 1
ATOM 804 C CA . ILE A 1 102 ? -12.094 -10.068 1.179 1.00 94.50 102 ILE A CA 1
ATOM 805 C C . ILE A 1 102 ? -12.387 -11.413 1.850 1.00 94.50 102 ILE A C 1
ATOM 807 O O . ILE A 1 102 ? -13.060 -11.457 2.878 1.00 94.50 102 ILE A O 1
ATOM 811 N N . GLN A 1 103 ? -11.845 -12.502 1.301 1.00 93.00 103 GLN A N 1
ATOM 812 C CA . GLN A 1 103 ? -11.981 -13.833 1.889 1.00 93.00 103 GLN A CA 1
ATOM 813 C C . GLN A 1 103 ? -11.285 -13.924 3.251 1.00 93.00 103 GLN A C 1
ATOM 815 O O . GLN A 1 103 ? -11.886 -14.383 4.220 1.00 93.00 103 GLN A O 1
ATOM 820 N N . LYS A 1 104 ? -10.036 -13.445 3.347 1.00 92.12 104 LYS A N 1
ATOM 821 C CA . LYS A 1 104 ? -9.241 -13.469 4.584 1.00 92.12 104 LYS A CA 1
ATOM 822 C C . LYS A 1 104 ? -9.917 -12.704 5.718 1.00 92.12 104 LYS A C 1
ATOM 824 O O . LYS A 1 104 ? -9.821 -13.124 6.866 1.00 92.12 104 LYS A O 1
ATOM 829 N N . THR A 1 105 ? -10.589 -11.596 5.413 1.00 91.56 105 THR A N 1
ATOM 830 C CA . THR A 1 105 ? -11.236 -10.767 6.430 1.00 91.56 105 THR A CA 1
ATOM 831 C C . THR A 1 105 ? -12.716 -11.081 6.648 1.00 91.56 105 THR A C 1
ATOM 833 O O . THR A 1 105 ? -13.386 -10.376 7.401 1.00 91.56 105 THR A O 1
ATOM 836 N N . GLY A 1 106 ? -13.248 -12.128 6.007 1.00 88.56 106 GLY A N 1
ATOM 837 C CA . GLY A 1 106 ? -14.661 -12.487 6.125 1.00 88.56 106 GLY A CA 1
ATOM 838 C C . GLY A 1 106 ? -15.597 -11.367 5.662 1.00 88.56 106 GLY A C 1
ATOM 839 O O . GLY A 1 106 ? -16.669 -11.196 6.229 1.00 88.56 106 GLY A O 1
ATOM 840 N N . GLY A 1 107 ? -15.178 -10.577 4.666 1.00 86.50 107 GLY A N 1
ATOM 841 C CA . GLY A 1 107 ? -15.972 -9.495 4.071 1.00 86.50 107 GLY A CA 1
ATOM 842 C C . GLY A 1 107 ? -15.871 -8.139 4.753 1.00 86.50 107 GLY A C 1
ATOM 843 O O . GLY A 1 107 ? -16.325 -7.147 4.189 1.00 86.50 107 GLY A O 1
ATOM 844 N N . ASP A 1 108 ? -15.219 -8.040 5.911 1.00 89.31 108 ASP A N 1
ATOM 845 C CA . ASP A 1 108 ? -15.146 -6.777 6.655 1.00 89.31 108 ASP A CA 1
ATOM 846 C C . ASP A 1 108 ? -14.126 -5.765 6.088 1.00 89.31 108 ASP A C 1
ATOM 848 O O . ASP A 1 108 ? -13.844 -4.746 6.718 1.00 89.31 108 ASP A O 1
ATOM 852 N N . ILE A 1 109 ? -13.536 -6.030 4.917 1.00 92.50 109 ILE A N 1
ATOM 853 C CA . ILE A 1 109 ? -12.396 -5.268 4.389 1.00 92.50 109 ILE A CA 1
ATOM 854 C C . ILE A 1 109 ? -12.688 -3.765 4.281 1.00 92.50 109 ILE A C 1
ATOM 856 O O . ILE A 1 109 ? -11.840 -2.942 4.621 1.00 92.50 109 ILE A O 1
ATOM 860 N N . THR A 1 110 ? -13.904 -3.373 3.888 1.00 91.75 110 THR A N 1
ATOM 861 C CA . THR A 1 110 ? -14.312 -1.960 3.796 1.00 91.75 110 THR A CA 1
ATOM 862 C C . THR A 1 110 ? -14.292 -1.280 5.161 1.00 91.75 110 THR A C 1
ATOM 864 O O . THR A 1 110 ? -13.969 -0.102 5.260 1.00 91.75 110 THR A O 1
ATOM 867 N N . ARG A 1 111 ? -14.539 -2.035 6.236 1.00 93.56 111 ARG A N 1
ATOM 868 C CA . ARG A 1 111 ? -14.426 -1.578 7.626 1.00 93.56 111 ARG A CA 1
ATOM 869 C C . ARG A 1 111 ? -12.982 -1.491 8.095 1.00 93.56 111 ARG A C 1
ATOM 871 O O . ARG A 1 111 ? -12.778 -1.019 9.208 1.00 93.56 111 ARG A O 1
ATOM 878 N N . ARG A 1 112 ? -11.992 -1.923 7.309 1.00 95.19 112 ARG A N 1
ATOM 879 C CA . ARG A 1 112 ? -10.551 -1.890 7.633 1.00 95.19 112 ARG A CA 1
ATOM 880 C C . ARG A 1 112 ? -9.750 -0.939 6.764 1.00 95.19 112 ARG A C 1
ATOM 882 O O . ARG A 1 112 ? -8.732 -0.444 7.231 1.00 95.19 112 ARG A O 1
ATOM 889 N N . ILE A 1 113 ? -10.197 -0.674 5.541 1.00 95.50 113 ILE A N 1
ATOM 890 C CA . ILE A 1 113 ? -9.577 0.320 4.661 1.00 95.50 113 ILE A CA 1
ATOM 891 C C . ILE A 1 113 ? -9.652 1.694 5.331 1.00 95.50 113 ILE A C 1
ATOM 893 O O . ILE A 1 113 ? -10.667 2.040 5.941 1.00 95.50 113 ILE A O 1
ATOM 897 N N . CYS A 1 114 ? -8.560 2.451 5.255 1.00 95.81 114 CYS A N 1
ATOM 898 C CA . CYS A 1 114 ? -8.491 3.803 5.795 1.00 95.81 114 CYS A CA 1
ATOM 899 C C . CYS A 1 114 ? -9.531 4.724 5.155 1.00 95.81 114 CYS A C 1
ATOM 901 O O . CYS A 1 114 ? -9.770 4.651 3.956 1.00 95.81 114 CYS A O 1
ATOM 903 N N . THR A 1 115 ? -10.115 5.631 5.932 1.00 94.88 115 THR A N 1
ATOM 904 C CA . THR A 1 115 ? -10.918 6.727 5.379 1.00 94.88 115 THR A CA 1
ATOM 905 C C . THR A 1 115 ? -10.020 7.832 4.822 1.00 94.88 115 THR A C 1
ATOM 907 O O . THR A 1 115 ? -8.810 7.875 5.076 1.00 94.88 115 THR A O 1
ATOM 910 N N . ALA A 1 116 ? -10.606 8.787 4.102 1.00 93.69 116 ALA A N 1
ATOM 911 C CA . ALA A 1 116 ? -9.883 9.947 3.605 1.00 93.69 116 ALA A CA 1
ATOM 912 C C . ALA A 1 116 ? -9.261 10.769 4.752 1.00 93.69 116 ALA A C 1
ATOM 914 O O . ALA A 1 116 ? -8.175 11.321 4.594 1.00 93.69 116 ALA A O 1
ATOM 915 N N . ALA A 1 117 ? -9.894 10.832 5.927 1.00 93.44 117 ALA A N 1
ATOM 916 C CA . ALA A 1 117 ? -9.343 11.508 7.101 1.00 93.44 117 ALA A CA 1
ATOM 917 C C . ALA A 1 117 ? -8.071 10.812 7.613 1.00 93.44 117 ALA A C 1
ATOM 919 O O . ALA A 1 117 ? -7.083 11.477 7.923 1.00 93.44 117 ALA A O 1
ATOM 920 N N . GLU A 1 118 ? -8.076 9.477 7.656 1.00 94.38 118 GLU A N 1
ATOM 921 C CA . GLU A 1 118 ? -6.935 8.659 8.084 1.00 94.38 118 GLU A CA 1
ATOM 922 C C . GLU A 1 118 ? -5.772 8.740 7.087 1.00 94.38 118 GLU A C 1
ATOM 924 O O . GLU A 1 118 ? -4.626 8.942 7.487 1.00 94.38 118 GLU A O 1
ATOM 929 N N . MET A 1 119 ? -6.061 8.677 5.784 1.00 92.19 119 MET A N 1
ATOM 930 C CA . MET A 1 119 ? -5.050 8.861 4.740 1.00 92.19 119 MET A CA 1
ATOM 931 C C . MET A 1 119 ? -4.451 10.271 4.774 1.00 92.19 119 MET A C 1
ATOM 933 O O . MET A 1 119 ? -3.230 10.412 4.758 1.00 92.19 119 MET A O 1
ATOM 937 N N . LYS A 1 120 ? -5.272 11.325 4.895 1.00 90.19 120 LYS A N 1
ATOM 938 C CA . LYS A 1 120 ? -4.771 12.702 5.069 1.00 90.19 120 LYS A CA 1
ATOM 939 C C . LYS A 1 120 ? -3.871 12.813 6.286 1.00 90.19 120 LYS A C 1
ATOM 941 O O . LYS A 1 120 ? -2.822 13.441 6.206 1.00 90.19 120 LYS A O 1
ATOM 946 N N . PHE A 1 121 ? -4.278 12.221 7.404 1.00 90.75 121 PHE A N 1
ATOM 947 C CA . PHE A 1 121 ? -3.486 12.212 8.625 1.00 90.75 121 PHE A CA 1
ATOM 948 C C . PHE A 1 121 ? -2.107 11.572 8.401 1.00 90.75 121 PHE A C 1
ATOM 950 O O . PHE A 1 121 ? -1.100 12.176 8.767 1.00 90.75 121 PHE A O 1
ATOM 957 N N . TYR A 1 122 ? -2.061 10.416 7.730 1.00 89.56 122 TYR A N 1
ATOM 958 C CA . TYR A 1 122 ? -0.818 9.728 7.386 1.00 89.56 122 TYR A CA 1
ATOM 959 C C . TYR A 1 122 ? 0.080 10.567 6.468 1.00 89.56 122 TYR A C 1
ATOM 961 O O . TYR A 1 122 ? 1.210 10.891 6.829 1.00 89.56 122 TYR A O 1
ATOM 969 N N . PHE A 1 123 ? -0.433 10.989 5.307 1.00 84.62 123 PHE A N 1
ATOM 970 C CA . PHE A 1 123 ? 0.388 11.665 4.300 1.00 84.62 123 PHE A CA 1
ATOM 971 C C . PHE A 1 123 ? 0.808 13.078 4.707 1.00 84.62 123 PHE A C 1
ATOM 973 O O . PHE A 1 123 ? 1.889 13.534 4.342 1.00 84.62 123 PHE A O 1
ATOM 980 N N . ASN A 1 124 ? 0.002 13.771 5.515 1.00 83.06 124 ASN A N 1
ATOM 981 C CA . ASN A 1 124 ? 0.372 15.084 6.038 1.00 83.06 124 ASN A CA 1
ATOM 982 C C . ASN A 1 124 ? 1.601 15.041 6.950 1.00 83.06 124 ASN A C 1
ATOM 984 O O . ASN A 1 124 ? 2.214 16.089 7.146 1.00 83.06 124 ASN A O 1
ATOM 988 N N . ASN A 1 125 ? 1.961 13.876 7.493 1.00 79.56 125 ASN A N 1
ATOM 989 C CA . ASN A 1 125 ? 3.168 13.725 8.294 1.00 79.56 125 ASN A CA 1
ATOM 990 C C . ASN A 1 125 ? 4.444 13.886 7.448 1.00 79.56 125 ASN A C 1
ATOM 992 O O . ASN A 1 125 ? 5.417 14.440 7.941 1.00 79.56 125 ASN A O 1
ATOM 996 N N . PHE A 1 126 ? 4.421 13.504 6.164 1.00 75.00 126 PHE A N 1
ATOM 997 C CA . PHE A 1 126 ? 5.576 13.644 5.260 1.00 75.00 126 PHE A CA 1
ATOM 998 C C . PHE A 1 126 ? 5.871 15.090 4.862 1.00 75.00 126 PHE A C 1
ATOM 1000 O O . PHE A 1 126 ? 7.000 15.427 4.526 1.00 75.00 126 PHE A O 1
ATOM 1007 N N . PHE A 1 127 ? 4.853 15.949 4.884 1.00 73.94 127 PHE A N 1
ATOM 1008 C CA . PHE A 1 127 ? 4.992 17.359 4.519 1.00 73.94 127 PHE A CA 1
ATOM 1009 C C . PHE A 1 127 ? 5.329 18.257 5.714 1.00 73.94 127 PHE A C 1
ATOM 1011 O O . PHE A 1 127 ? 5.475 19.468 5.547 1.00 73.94 127 PHE A O 1
ATOM 1018 N N . GLN A 1 128 ? 5.404 17.703 6.927 1.00 69.88 128 GLN A N 1
ATOM 1019 C CA . GLN A 1 128 ? 5.801 18.467 8.104 1.00 69.88 128 GLN A CA 1
ATOM 1020 C C . GLN A 1 128 ? 7.327 18.469 8.235 1.00 69.88 128 GLN A C 1
ATOM 1022 O O . GLN A 1 128 ? 7.955 17.438 8.003 1.00 69.88 128 GLN A O 1
ATOM 1027 N N . PRO A 1 129 ? 7.939 19.610 8.608 1.00 57.19 129 PRO A N 1
ATOM 1028 C CA . PRO A 1 129 ? 9.365 19.653 8.889 1.00 57.19 129 PRO A CA 1
ATOM 1029 C C . PRO A 1 129 ? 9.676 18.637 9.987 1.00 57.19 129 PRO A C 1
ATOM 1031 O O . PRO A 1 129 ? 9.020 18.632 11.029 1.00 57.19 129 PRO A O 1
ATOM 1034 N N . SER A 1 130 ? 10.640 17.767 9.692 1.00 51.12 130 SER A N 1
ATOM 1035 C CA . SER A 1 130 ? 11.061 16.611 10.480 1.00 51.12 130 SER A CA 1
ATOM 1036 C C . SER A 1 130 ? 11.090 16.909 11.980 1.00 51.12 130 SER A C 1
ATOM 1038 O O . SER A 1 130 ? 12.053 17.482 12.495 1.00 51.12 130 SER A O 1
ATOM 1040 N N . SER A 1 131 ? 10.047 16.496 12.700 1.00 45.78 131 SER A N 1
ATOM 1041 C CA . SER A 1 131 ? 10.219 16.145 14.103 1.00 45.78 131 SER A CA 1
ATOM 1042 C C . SER A 1 131 ? 11.139 14.929 14.151 1.00 45.78 131 SER A C 1
ATOM 1044 O O . SER A 1 131 ? 11.053 14.063 13.289 1.00 45.78 131 SER A O 1
ATOM 1046 N N . ILE A 1 132 ? 12.021 14.891 15.144 1.00 46.69 132 ILE A N 1
ATOM 1047 C CA . ILE A 1 132 ? 13.139 13.946 15.350 1.00 46.69 132 ILE A CA 1
ATOM 1048 C C . ILE A 1 132 ? 12.733 12.450 15.315 1.00 46.69 132 ILE A C 1
ATOM 1050 O O . ILE A 1 132 ? 13.587 11.570 15.261 1.00 46.69 132 ILE A O 1
ATOM 1054 N N . ASP A 1 133 ? 11.435 12.165 15.262 1.00 52.38 133 ASP A N 1
ATOM 1055 C CA . ASP A 1 133 ? 10.829 10.856 15.395 1.00 52.38 133 ASP A CA 1
ATOM 1056 C C . ASP A 1 133 ? 10.034 10.479 14.132 1.00 52.38 133 ASP A C 1
ATOM 1058 O O . ASP A 1 133 ? 9.097 11.181 13.747 1.00 52.38 133 ASP A O 1
ATOM 1062 N N . ASN A 1 134 ? 10.337 9.321 13.531 1.00 59.91 134 ASN A N 1
ATOM 1063 C CA . ASN A 1 134 ? 9.602 8.719 12.398 1.00 59.91 134 ASN A CA 1
ATOM 1064 C C . ASN A 1 134 ? 8.168 8.257 12.758 1.00 59.91 134 ASN A C 1
ATOM 1066 O O . ASN A 1 134 ? 7.546 7.489 12.021 1.00 59.91 134 ASN A O 1
ATOM 1070 N N . TYR A 1 135 ? 7.639 8.678 13.906 1.00 71.00 135 TYR A N 1
ATOM 1071 C CA . TYR A 1 135 ? 6.357 8.232 14.434 1.00 71.00 135 TYR A CA 1
ATOM 1072 C C . TYR A 1 135 ? 5.228 9.189 14.047 1.00 71.00 135 TYR A C 1
ATOM 1074 O O . TYR A 1 135 ? 5.382 10.412 14.030 1.00 71.00 135 TYR A O 1
ATOM 1082 N N . LEU A 1 136 ? 4.055 8.621 13.762 1.00 84.12 136 LEU A N 1
ATOM 1083 C CA . LEU A 1 136 ? 2.834 9.402 13.608 1.00 84.12 136 LEU A CA 1
ATOM 1084 C C . LEU A 1 136 ? 2.476 10.093 14.925 1.00 84.12 136 LEU A C 1
ATOM 1086 O O . LEU A 1 136 ? 2.646 9.532 16.009 1.00 84.12 136 LEU A O 1
ATOM 1090 N N . LYS A 1 137 ? 1.911 11.300 14.825 1.00 88.06 137 LYS A N 1
ATOM 1091 C CA . LYS A 1 137 ? 1.360 11.994 15.993 1.00 88.06 137 LYS A CA 1
ATOM 1092 C C . LYS A 1 137 ? 0.264 11.143 16.662 1.00 88.06 137 LYS A C 1
ATOM 1094 O O . LYS A 1 137 ? -0.395 10.346 15.992 1.00 88.06 137 LYS A O 1
ATOM 1099 N N . PRO A 1 138 ? 0.008 11.325 17.966 1.00 91.50 138 PRO A N 1
ATOM 1100 C CA . PRO A 1 138 ? -1.121 10.671 18.609 1.00 91.50 138 PRO A CA 1
ATOM 1101 C C . PRO A 1 138 ? -2.447 11.014 17.917 1.00 91.50 138 PRO A C 1
ATOM 1103 O O . PRO A 1 138 ? -2.681 12.159 17.522 1.00 91.50 138 PRO A O 1
ATOM 1106 N N . ASN A 1 139 ? -3.331 10.028 17.795 1.00 92.94 139 ASN A N 1
ATOM 1107 C CA . ASN A 1 139 ? -4.675 10.186 17.245 1.00 92.94 139 ASN A CA 1
ATOM 1108 C C . ASN A 1 139 ? -5.719 9.504 18.141 1.00 92.94 139 ASN A C 1
ATOM 1110 O O . ASN A 1 139 ? -5.416 9.016 19.229 1.00 92.94 139 ASN A O 1
ATOM 1114 N N . LYS A 1 140 ? -6.978 9.481 17.695 1.00 93.38 140 LYS A N 1
ATOM 1115 C CA . LYS A 1 140 ? -8.102 8.926 18.462 1.00 93.38 140 LYS A CA 1
ATOM 1116 C C . LYS A 1 140 ? -7.902 7.462 18.881 1.00 93.38 140 LYS A C 1
ATOM 1118 O O . LYS A 1 140 ? -8.357 7.092 19.957 1.00 93.38 140 LYS A O 1
ATOM 1123 N N . ASN A 1 141 ? -7.248 6.658 18.043 1.00 95.19 141 ASN A N 1
ATOM 1124 C CA . ASN A 1 141 ? -7.075 5.217 18.242 1.00 95.19 141 ASN A CA 1
ATOM 1125 C C . ASN A 1 141 ? -5.712 4.846 18.837 1.00 95.19 141 ASN A C 1
ATOM 1127 O O . ASN A 1 141 ? -5.616 3.827 19.512 1.00 95.19 141 ASN A O 1
ATOM 1131 N N . CYS A 1 142 ? -4.683 5.650 18.557 1.00 94.25 142 CYS A N 1
ATOM 1132 C CA . CYS A 1 142 ? -3.303 5.404 18.966 1.00 94.25 142 CYS A CA 1
ATOM 1133 C C . CYS A 1 142 ? -2.770 6.634 19.699 1.00 94.25 142 CYS A C 1
ATOM 1135 O O . CYS A 1 142 ? -2.382 7.629 19.085 1.00 94.25 142 CYS A O 1
ATOM 1137 N N . ASN A 1 143 ? -2.813 6.591 21.026 1.00 94.25 143 ASN A N 1
ATOM 1138 C CA . ASN A 1 143 ? -2.345 7.641 21.922 1.00 94.25 143 ASN A CA 1
ATOM 1139 C C . ASN A 1 143 ? -1.944 7.040 23.284 1.00 94.25 143 ASN A C 1
ATOM 1141 O O . ASN A 1 143 ? -1.955 5.827 23.470 1.00 94.25 143 ASN A O 1
ATOM 1145 N N . LEU A 1 144 ? -1.599 7.893 24.250 1.00 90.44 144 LEU A N 1
ATOM 1146 C CA . LEU A 1 144 ? -1.134 7.460 25.573 1.00 90.44 144 LEU A CA 1
ATOM 1147 C C . LEU A 1 144 ? -2.185 6.694 26.399 1.00 90.44 144 LEU A C 1
ATOM 1149 O O . LEU A 1 144 ? -1.816 5.959 27.309 1.00 90.44 144 LEU A O 1
ATOM 1153 N N . THR A 1 145 ? -3.480 6.877 26.127 1.00 91.38 145 THR A N 1
ATOM 1154 C CA . THR A 1 145 ? -4.582 6.232 26.864 1.00 91.38 145 THR A CA 1
ATOM 1155 C C . THR A 1 145 ? -5.268 5.120 26.073 1.00 91.38 145 THR A C 1
ATOM 1157 O O . THR A 1 145 ? -6.004 4.321 26.650 1.00 91.38 145 THR A O 1
ATOM 1160 N N . SER A 1 146 ? -5.035 5.041 24.763 1.00 91.19 146 SER A N 1
ATOM 1161 C CA . SER A 1 146 ? -5.608 4.036 23.876 1.00 91.19 146 SER A CA 1
ATOM 1162 C C . SER A 1 146 ? -4.538 3.512 22.927 1.00 91.19 146 SER A C 1
ATOM 1164 O O . SER A 1 146 ? -4.050 4.244 22.068 1.00 91.19 146 SER A O 1
ATOM 1166 N N . TRP A 1 147 ? -4.184 2.238 23.098 1.00 92.88 147 TRP A N 1
ATOM 1167 C CA . TRP A 1 147 ? -3.237 1.532 22.243 1.00 92.88 147 TRP A CA 1
ATOM 1168 C C . TRP A 1 147 ? -3.753 0.123 21.955 1.00 92.88 147 TRP A C 1
ATOM 1170 O O . TRP A 1 147 ? -3.665 -0.779 22.788 1.00 92.88 147 TRP A O 1
ATOM 1180 N N . VAL A 1 148 ? -4.374 -0.049 20.790 1.00 93.69 148 VAL A N 1
ATOM 1181 C CA . VAL A 1 148 ? -4.894 -1.345 20.326 1.00 93.69 148 VAL A CA 1
ATOM 1182 C C . VAL A 1 148 ? -3.876 -2.038 19.426 1.00 93.69 148 VAL A C 1
ATOM 1184 O O . VAL A 1 148 ? -3.004 -1.383 18.870 1.00 93.69 148 VAL A O 1
ATOM 1187 N N . SER A 1 149 ? -4.010 -3.349 19.202 1.00 94.44 149 SER A N 1
ATOM 1188 C CA . SER A 1 149 ? -3.054 -4.100 18.369 1.00 94.44 149 SER A CA 1
ATOM 1189 C C . SER A 1 149 ? -2.914 -3.565 16.940 1.00 94.44 149 SER A C 1
ATOM 1191 O O . SER A 1 149 ? -1.875 -3.759 16.336 1.00 94.44 149 SER A O 1
ATOM 1193 N N . GLY A 1 150 ? -3.919 -2.873 16.392 1.00 94.75 150 GLY A N 1
ATOM 1194 C CA . GLY A 1 150 ? -3.791 -2.208 15.090 1.00 94.75 150 GLY A CA 1
ATOM 1195 C C . GLY A 1 150 ? -2.926 -0.945 15.096 1.00 94.75 150 GLY A C 1
ATOM 1196 O O . GLY A 1 150 ? -2.692 -0.395 14.038 1.00 94.75 150 GLY A O 1
ATOM 1197 N N . CYS A 1 151 ? -2.489 -0.442 16.253 1.00 94.44 151 CYS A N 1
ATOM 1198 C CA . CYS A 1 151 ? -1.495 0.633 16.319 1.00 94.44 151 CYS A CA 1
ATOM 1199 C C . CYS A 1 151 ? -0.076 0.117 16.047 1.00 94.44 151 CYS A C 1
ATOM 1201 O O . CYS A 1 151 ? 0.827 0.911 15.798 1.00 94.44 151 CYS A O 1
ATOM 1203 N N . GLU A 1 152 ? 0.120 -1.196 16.092 1.00 93.88 152 GLU A N 1
ATOM 1204 C CA . GLU A 1 152 ? 1.391 -1.847 15.810 1.00 93.88 152 GLU A CA 1
ATOM 1205 C C . GLU A 1 152 ? 1.582 -2.052 14.297 1.00 93.88 152 GLU A C 1
ATOM 1207 O O . GLU A 1 152 ? 0.606 -2.226 13.557 1.00 93.88 152 GLU A O 1
ATOM 1212 N N . PRO A 1 153 ? 2.833 -2.066 13.810 1.00 93.44 153 PRO A N 1
ATOM 1213 C CA . PRO A 1 153 ? 3.143 -2.212 12.394 1.00 93.44 153 PRO A CA 1
ATOM 1214 C C . PRO A 1 153 ? 2.575 -3.501 11.783 1.00 93.44 153 PRO A C 1
ATOM 1216 O O . PRO A 1 153 ? 2.748 -4.609 12.295 1.00 93.44 153 PRO A O 1
ATOM 1219 N N . GLY A 1 154 ? 1.945 -3.364 10.617 1.00 94.69 154 GLY A N 1
ATOM 1220 C CA . GLY A 1 154 ? 1.426 -4.490 9.842 1.00 94.69 154 GLY A CA 1
ATOM 1221 C C . GLY A 1 154 ? 0.074 -5.033 10.323 1.00 94.69 154 GLY A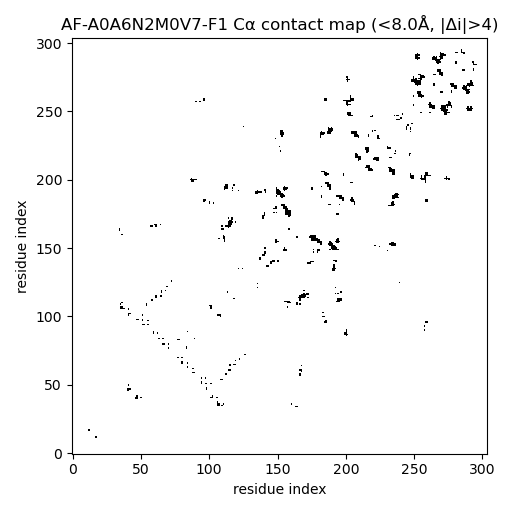 C 1
ATOM 1222 O O . GLY A 1 154 ? -0.365 -6.065 9.801 1.00 94.69 154 GLY A O 1
ATOM 1223 N N . TRP A 1 155 ? -0.590 -4.363 11.272 1.00 95.94 155 TRP A N 1
ATOM 1224 C CA . TRP A 1 155 ? -1.905 -4.731 11.809 1.00 95.94 155 TRP A CA 1
ATOM 1225 C C . TRP A 1 155 ? -2.948 -3.631 11.602 1.00 95.94 155 TRP A C 1
ATOM 1227 O O . TRP A 1 155 ? -2.641 -2.449 11.598 1.00 95.94 155 TRP A O 1
ATOM 1237 N N . ALA A 1 156 ? -4.213 -4.027 11.468 1.00 96.12 156 ALA A N 1
ATOM 1238 C CA . ALA A 1 156 ? -5.345 -3.109 11.378 1.00 96.12 156 ALA A CA 1
ATOM 1239 C C . ALA A 1 156 ? -6.548 -3.639 12.161 1.00 96.12 156 ALA A C 1
ATOM 1241 O O . ALA A 1 156 ? -6.713 -4.845 12.361 1.00 96.12 156 ALA A O 1
ATOM 1242 N N . CYS A 1 157 ? -7.433 -2.732 12.564 1.00 96.00 157 CYS A N 1
ATOM 1243 C CA . CYS A 1 157 ? -8.665 -3.028 13.285 1.00 96.00 157 CYS A CA 1
ATOM 1244 C C . CYS A 1 157 ? -9.888 -2.562 12.479 1.00 96.00 157 CYS A C 1
ATOM 1246 O O . CYS A 1 157 ? -9.820 -1.653 11.644 1.00 96.00 157 CYS A O 1
ATOM 1248 N N . SER A 1 158 ? -11.033 -3.187 12.736 1.00 95.00 158 SER A N 1
ATOM 1249 C CA . SER A 1 158 ? -12.286 -2.850 12.070 1.00 95.00 158 SER A CA 1
ATOM 1250 C C . SER A 1 158 ? -13.003 -1.691 12.771 1.00 95.00 158 SER A C 1
ATOM 1252 O O . SER A 1 158 ? -12.950 -1.541 13.999 1.00 95.00 158 SER A O 1
ATOM 1254 N N . ILE A 1 159 ? -13.746 -0.904 11.991 1.00 93.81 159 ILE A N 1
ATOM 1255 C CA . ILE A 1 159 ? -14.805 -0.028 12.509 1.00 93.81 159 ILE A CA 1
ATOM 1256 C C . ILE A 1 159 ? -15.896 -0.906 13.146 1.00 93.81 159 ILE A C 1
ATOM 1258 O O . ILE A 1 159 ? -16.247 -1.963 12.613 1.00 93.81 159 ILE A O 1
ATOM 1262 N N . GLY A 1 160 ? -16.424 -0.486 14.300 1.00 88.06 160 GLY A N 1
ATOM 1263 C CA . GLY A 1 160 ? -17.473 -1.226 15.009 1.00 88.06 160 GLY A CA 1
ATOM 1264 C C . GLY A 1 160 ? -18.758 -1.377 14.183 1.00 88.06 160 GLY A C 1
ATOM 1265 O O . GLY A 1 160 ? -19.115 -0.483 13.421 1.00 88.06 160 GLY A O 1
ATOM 1266 N N . LEU A 1 161 ? -19.479 -2.489 14.365 1.00 83.25 161 LEU A N 1
ATOM 1267 C CA . LEU A 1 161 ? -20.688 -2.819 13.587 1.00 83.25 161 LEU A CA 1
ATOM 1268 C C . LEU A 1 161 ? -21.776 -1.735 13.655 1.00 83.25 161 LEU A C 1
ATOM 1270 O O . LEU A 1 161 ? -22.485 -1.512 12.682 1.00 83.25 161 LEU A O 1
ATOM 1274 N N . ASN A 1 162 ? -21.839 -0.999 14.765 1.00 82.50 162 ASN A N 1
ATOM 1275 C CA . ASN A 1 162 ? -22.838 0.046 15.005 1.00 82.50 162 ASN A CA 1
ATOM 1276 C C . ASN A 1 162 ? -22.528 1.383 14.305 1.00 82.50 162 ASN A C 1
ATOM 1278 O O . ASN A 1 162 ? -23.272 2.344 14.485 1.00 82.50 162 ASN A O 1
ATOM 1282 N N . GLN A 1 163 ? -21.407 1.488 13.587 1.00 82.00 163 GLN A N 1
ATOM 1283 C CA . GLN A 1 163 ? -20.994 2.710 12.898 1.00 82.00 163 GLN A CA 1
ATOM 1284 C C . GLN A 1 163 ? -21.025 2.501 11.379 1.00 82.00 163 GLN A C 1
ATOM 1286 O O . GLN A 1 163 ? -20.507 1.481 10.907 1.00 82.00 163 GLN A O 1
ATOM 1291 N N . PRO A 1 164 ? -21.601 3.453 10.619 1.00 85.00 164 PRO A N 1
ATOM 1292 C CA . PRO A 1 164 ? -21.571 3.405 9.165 1.00 85.00 164 PRO A CA 1
ATOM 1293 C C . PRO A 1 164 ? -20.140 3.598 8.655 1.00 85.00 164 PRO A C 1
ATOM 1295 O O . PRO A 1 164 ? -19.356 4.358 9.228 1.00 85.00 164 PRO A O 1
ATOM 1298 N N . VAL A 1 165 ? -19.811 2.918 7.558 1.00 86.62 165 VAL A N 1
ATOM 1299 C CA . VAL A 1 165 ? -18.517 3.056 6.887 1.00 86.62 165 VAL A CA 1
ATOM 1300 C C . VAL A 1 165 ? -18.626 4.117 5.801 1.00 86.62 165 VAL A C 1
ATOM 1302 O O . VAL A 1 165 ? -19.216 3.883 4.750 1.00 86.62 165 VAL A O 1
ATOM 1305 N N . ASP A 1 166 ? -18.012 5.270 6.046 1.00 90.19 166 ASP A N 1
ATOM 1306 C CA . ASP A 1 166 ? -17.797 6.298 5.030 1.00 90.19 166 ASP A CA 1
ATOM 1307 C C . ASP A 1 166 ? -16.295 6.449 4.773 1.00 90.19 166 ASP A C 1
ATOM 1309 O O . ASP A 1 166 ? -15.581 7.124 5.519 1.00 90.19 166 ASP A O 1
ATOM 1313 N N . LEU A 1 167 ? -15.807 5.783 3.721 1.00 91.69 167 LEU A N 1
ATOM 1314 C CA . LEU A 1 167 ? -14.404 5.882 3.318 1.00 91.69 167 LEU A CA 1
ATOM 1315 C C . LEU A 1 167 ? -14.053 7.290 2.828 1.00 91.69 167 LEU A C 1
ATOM 1317 O O . LEU A 1 167 ? -12.914 7.711 2.982 1.00 91.69 167 LEU A O 1
ATOM 1321 N N . GLU A 1 168 ? -15.005 8.045 2.287 1.00 90.56 168 GLU A N 1
ATOM 1322 C CA . GLU A 1 168 ? -14.756 9.372 1.717 1.00 90.56 168 GLU A CA 1
ATOM 1323 C C . GLU A 1 168 ? -14.728 10.470 2.793 1.00 90.56 168 GLU A C 1
ATOM 1325 O O . GLU A 1 168 ? -14.288 11.593 2.524 1.00 90.56 168 GLU A O 1
ATOM 1330 N N . ASN A 1 169 ? -15.113 10.150 4.035 1.00 91.31 169 ASN A N 1
ATOM 1331 C CA . ASN A 1 169 ? -15.041 11.079 5.155 1.00 91.31 169 ASN A CA 1
ATOM 1332 C C . ASN A 1 169 ? -13.608 11.580 5.349 1.00 91.31 169 ASN A C 1
ATOM 1334 O O . ASN A 1 169 ? -12.713 10.848 5.775 1.00 91.31 169 ASN A O 1
ATOM 1338 N N . SER A 1 170 ? -13.413 12.869 5.074 1.00 90.81 170 SER A N 1
ATOM 1339 C CA . SER A 1 170 ? -12.120 13.534 5.166 1.00 90.81 170 SER A CA 1
ATOM 1340 C C . SER A 1 170 ? -11.948 14.416 6.403 1.00 90.81 170 SER A C 1
ATOM 1342 O O . SER A 1 170 ? -10.980 15.174 6.468 1.00 90.81 170 SER A O 1
ATOM 1344 N N . LYS A 1 171 ? -12.917 14.409 7.322 1.00 90.88 171 LYS A N 1
ATOM 1345 C CA . LYS A 1 171 ? -12.983 15.325 8.469 1.00 90.88 171 LYS A CA 1
ATOM 1346 C C . LYS A 1 171 ? -12.618 14.636 9.776 1.00 90.88 171 LYS A C 1
ATOM 1348 O O . LYS A 1 171 ? -11.921 15.230 10.591 1.00 90.88 171 LYS A O 1
ATOM 1353 N N . GLU A 1 172 ? -13.075 13.402 9.971 1.00 92.38 172 GLU A N 1
ATOM 1354 C CA . GLU A 1 172 ? -12.974 12.717 11.259 1.00 92.38 172 GLU A CA 1
ATOM 1355 C C . GLU A 1 172 ? -12.359 11.324 11.130 1.00 92.38 172 GLU A C 1
ATOM 1357 O O . GLU A 1 172 ? -12.738 10.532 10.269 1.00 92.38 172 GLU A O 1
ATOM 1362 N N . ILE A 1 173 ? -11.425 11.012 12.035 1.00 93.75 173 ILE A N 1
ATOM 1363 C CA . ILE A 1 173 ? -10.852 9.670 12.169 1.00 93.75 173 ILE A CA 1
ATOM 1364 C C . ILE A 1 173 ? -11.847 8.788 12.951 1.00 93.75 173 ILE A C 1
ATOM 1366 O O . ILE A 1 173 ? -12.180 9.119 14.102 1.00 93.75 173 ILE A O 1
ATOM 1370 N N . PRO A 1 174 ? -12.332 7.67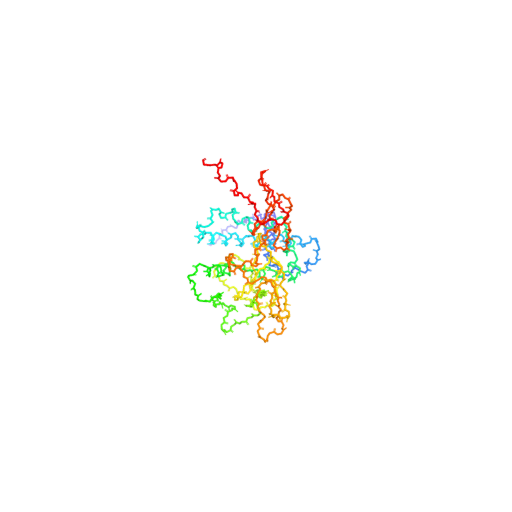3 12.368 1.00 94.50 174 PRO A N 1
ATOM 1371 C CA . PRO A 1 174 ? -13.259 6.770 13.040 1.00 94.50 174 PRO A CA 1
ATOM 1372 C C . PRO A 1 174 ? -12.573 5.995 14.171 1.00 94.50 174 PRO A C 1
ATOM 1374 O O . PRO A 1 174 ? -11.351 5.862 14.218 1.00 94.50 174 PRO A O 1
ATOM 1377 N N . ALA A 1 175 ? -13.369 5.459 15.098 1.00 93.81 175 ALA A N 1
ATOM 1378 C CA . ALA A 1 175 ? -12.846 4.592 16.149 1.00 93.81 175 ALA A CA 1
ATOM 1379 C C . ALA A 1 175 ? -12.667 3.155 15.624 1.00 93.81 175 ALA A C 1
ATOM 1381 O O . ALA A 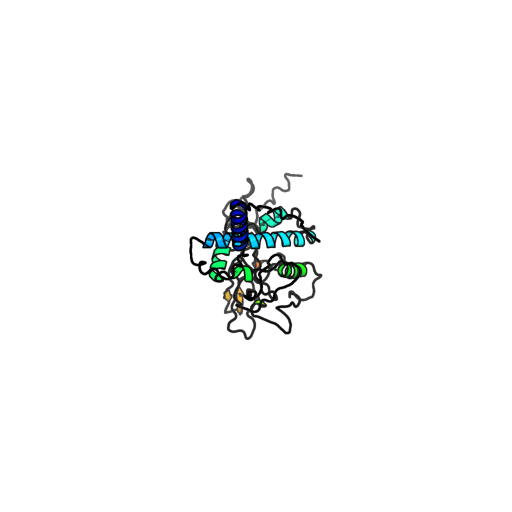1 175 ? -13.622 2.554 15.128 1.00 93.81 175 ALA A O 1
ATOM 1382 N N . ARG A 1 176 ? -11.468 2.584 15.776 1.00 93.44 176 ARG A N 1
ATOM 1383 C CA . ARG A 1 176 ? -11.110 1.235 15.304 1.00 93.44 176 ARG A CA 1
ATOM 1384 C C . ARG A 1 176 ? -10.483 0.427 16.428 1.00 93.44 176 ARG A C 1
ATOM 1386 O O . ARG A 1 176 ? -9.273 0.418 16.613 1.00 93.44 176 ARG A O 1
ATOM 1393 N N . THR A 1 177 ? -11.322 -0.250 17.199 1.00 87.31 177 THR A N 1
ATOM 1394 C CA . THR A 1 177 ? -10.891 -0.952 18.422 1.00 87.31 177 THR A CA 1
ATOM 1395 C C . THR A 1 177 ? -11.311 -2.417 18.455 1.00 87.31 177 THR A C 1
ATOM 1397 O O . THR A 1 177 ? -11.220 -3.071 19.493 1.00 87.31 177 THR A O 1
ATOM 1400 N N . ARG A 1 178 ? -11.817 -2.946 17.335 1.00 90.44 178 ARG A N 1
ATOM 1401 C CA . ARG A 1 178 ? -12.403 -4.288 17.249 1.00 90.44 178 ARG A CA 1
ATOM 1402 C C . ARG A 1 178 ? -11.703 -5.135 16.194 1.00 90.44 178 ARG A C 1
ATOM 1404 O O . ARG A 1 178 ? -11.133 -4.605 15.244 1.00 90.44 178 ARG A O 1
ATOM 1411 N N . SER A 1 179 ? -11.770 -6.455 16.386 1.00 92.44 179 SER A N 1
ATOM 1412 C CA . SER A 1 179 ? -11.327 -7.470 15.422 1.00 92.44 179 SER A CA 1
ATOM 1413 C C . SER A 1 179 ? -9.937 -7.186 14.833 1.00 92.44 179 SER A C 1
ATOM 1415 O O . SER A 1 179 ? -9.755 -7.184 13.624 1.00 92.44 179 SER A O 1
ATOM 1417 N N . CYS A 1 180 ? -8.943 -6.832 15.646 1.00 94.56 180 CYS A N 1
ATOM 1418 C CA . CYS A 1 180 ? -7.629 -6.480 15.107 1.00 94.56 180 CYS A CA 1
ATOM 1419 C C . CYS A 1 180 ? -6.930 -7.716 14.518 1.00 94.56 180 CYS A C 1
ATOM 1421 O O . CYS A 1 180 ? -6.912 -8.767 15.153 1.00 94.56 180 CYS A O 1
ATOM 1423 N N . GLN A 1 181 ? -6.364 -7.585 13.317 1.00 94.31 181 GLN A N 1
ATOM 1424 C CA . GLN A 1 181 ? -5.654 -8.667 12.631 1.00 94.31 181 GLN A CA 1
ATOM 1425 C C . GLN A 1 181 ? -4.529 -8.131 11.744 1.00 94.31 181 GLN A C 1
ATOM 1427 O O . GLN A 1 181 ? -4.471 -6.934 11.451 1.00 94.31 181 GLN A O 1
ATOM 1432 N N . THR A 1 182 ? -3.662 -9.033 11.284 1.00 94.75 182 THR A N 1
ATOM 1433 C CA . THR A 1 182 ? -2.626 -8.705 10.300 1.00 94.75 182 THR A CA 1
ATOM 1434 C C . THR A 1 182 ? -3.245 -8.221 8.995 1.00 94.75 182 THR A C 1
ATOM 1436 O O . THR A 1 182 ? -4.236 -8.769 8.504 1.00 94.75 182 THR A O 1
ATOM 1439 N N . CYS A 1 183 ? -2.632 -7.209 8.398 1.00 94.00 183 CYS A N 1
ATOM 1440 C CA . CYS A 1 183 ? -3.070 -6.690 7.111 1.00 94.00 183 CYS A CA 1
ATOM 1441 C C . CYS A 1 183 ? -2.852 -7.708 5.989 1.00 94.00 183 CYS A C 1
ATOM 1443 O O . CYS A 1 183 ? -2.052 -8.636 6.108 1.00 94.00 183 CYS A O 1
ATOM 1445 N N . CYS A 1 184 ? -3.635 -7.592 4.922 1.00 95.25 184 CYS A N 1
ATOM 1446 C CA . CYS A 1 184 ? -3.525 -8.470 3.760 1.00 95.25 184 CYS A CA 1
ATOM 1447 C C . CYS A 1 184 ? -2.279 -8.152 2.926 1.00 95.25 184 CYS A C 1
ATOM 1449 O O . CYS A 1 184 ? -1.794 -7.020 2.956 1.00 95.25 184 CYS A O 1
ATOM 1451 N N . GLU A 1 185 ? -1.810 -9.115 2.122 1.00 94.88 185 GLU A N 1
ATOM 1452 C CA . GLU A 1 185 ? -0.886 -8.787 1.036 1.00 94.88 185 GLU A CA 1
ATOM 1453 C C . GLU A 1 185 ? -1.486 -7.711 0.117 1.00 94.88 185 GLU A C 1
ATOM 1455 O O . GLU A 1 185 ? -2.698 -7.664 -0.111 1.00 94.88 185 GLU A O 1
ATOM 1460 N N . GLY A 1 186 ? -0.631 -6.845 -0.421 1.00 95.00 186 GLY A N 1
ATOM 1461 C CA . GLY A 1 186 ? -1.041 -5.723 -1.264 1.00 95.00 186 GLY A CA 1
ATOM 1462 C C . GLY A 1 186 ? -1.538 -4.499 -0.491 1.00 95.00 186 GLY A C 1
ATOM 1463 O O . GLY A 1 186 ? -1.940 -3.519 -1.114 1.00 95.00 186 GLY A O 1
ATOM 1464 N N . PHE A 1 187 ? -1.484 -4.532 0.842 1.00 95.19 187 PHE A N 1
ATOM 1465 C CA . PHE A 1 187 ? -1.789 -3.406 1.721 1.00 95.19 187 PHE A CA 1
ATOM 1466 C C . PHE A 1 187 ? -0.662 -3.193 2.733 1.00 95.19 187 PHE A C 1
ATOM 1468 O O . PHE A 1 187 ? 0.046 -4.130 3.109 1.00 95.19 187 PHE A O 1
ATOM 1475 N N . PHE A 1 188 ? -0.541 -1.966 3.225 1.00 92.25 188 PHE A N 1
ATOM 1476 C CA . PHE A 1 188 ? 0.331 -1.629 4.340 1.00 92.25 188 PHE A CA 1
ATOM 1477 C C . PHE A 1 188 ? -0.465 -0.979 5.479 1.00 92.25 188 PHE A C 1
ATOM 1479 O O . PHE A 1 188 ? -1.519 -0.375 5.267 1.00 92.25 188 PHE A O 1
ATOM 1486 N N . CYS A 1 189 ? 0.040 -1.149 6.696 1.00 94.81 189 CYS A N 1
ATOM 1487 C CA . CYS A 1 189 ? -0.569 -0.744 7.955 1.00 94.81 189 CYS A CA 1
ATOM 1488 C C . CYS A 1 189 ? 0.484 -0.080 8.839 1.00 94.81 189 CYS A C 1
ATOM 1490 O O . CYS A 1 189 ? 1.289 -0.775 9.473 1.00 94.81 189 CYS A O 1
ATOM 1492 N N . PRO A 1 190 ? 0.535 1.260 8.815 1.00 92.31 190 PRO A N 1
ATOM 1493 C CA . PRO A 1 190 ? 1.545 2.014 9.531 1.00 92.31 190 PR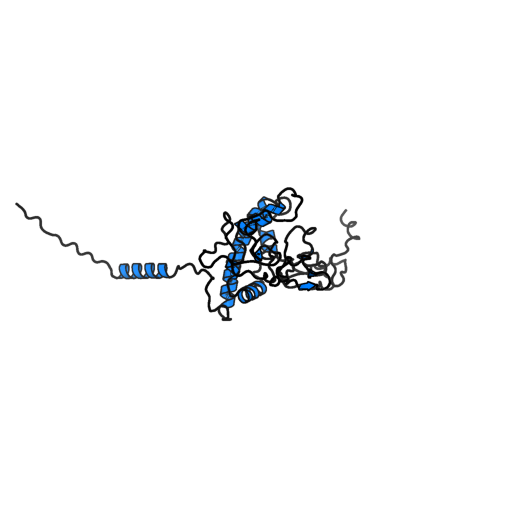O A CA 1
ATOM 1494 C C . PRO A 1 190 ? 1.454 1.894 11.044 1.00 92.31 190 PRO A C 1
ATOM 1496 O O . PRO A 1 190 ? 0.365 1.909 11.613 1.00 92.31 190 PRO A O 1
ATOM 1499 N N . HIS A 1 191 ? 2.608 1.902 11.710 1.00 91.31 191 HIS A N 1
ATOM 1500 C CA . HIS A 1 191 ? 2.637 2.076 13.160 1.00 91.31 191 HIS A CA 1
ATOM 1501 C C . HIS A 1 191 ? 1.978 3.415 13.543 1.00 91.31 191 HIS A C 1
ATOM 1503 O O . HIS A 1 191 ? 2.332 4.477 13.024 1.00 91.31 191 HIS A O 1
ATOM 1509 N N . GLY A 1 192 ? 1.023 3.365 14.469 1.00 92.56 192 GLY A N 1
ATOM 1510 C CA . GLY A 1 192 ? 0.206 4.496 14.900 1.00 92.56 192 GLY A CA 1
ATOM 1511 C C . GLY A 1 192 ? -1.070 4.718 14.079 1.00 92.56 192 GLY A C 1
ATOM 1512 O O . GLY A 1 192 ? -1.777 5.692 14.340 1.00 92.56 192 GLY A O 1
ATOM 1513 N N . LEU A 1 193 ? -1.405 3.847 13.119 1.00 94.25 193 LEU A N 1
ATOM 1514 C CA . LEU A 1 193 ? -2.636 3.930 12.331 1.00 94.25 193 LEU A CA 1
ATOM 1515 C C . LEU A 1 193 ? -3.332 2.567 12.238 1.00 94.25 193 LEU A C 1
ATOM 1517 O O . LEU A 1 193 ? -2.742 1.580 11.835 1.00 94.25 193 LEU A O 1
ATOM 1521 N N . THR A 1 194 ? -4.624 2.520 12.551 1.00 95.88 194 THR A N 1
ATOM 1522 C CA . THR A 1 194 ? -5.377 1.266 12.753 1.00 95.88 194 THR A CA 1
ATOM 1523 C C . THR A 1 194 ? -6.076 0.729 11.503 1.00 95.88 194 THR A C 1
ATOM 1525 O O . THR A 1 194 ? -7.005 -0.074 11.617 1.00 95.88 194 THR A O 1
ATOM 1528 N N . CYS A 1 195 ? -5.671 1.160 10.311 1.00 96.44 195 CYS A N 1
ATOM 1529 C CA . CYS A 1 195 ? -6.366 0.879 9.058 1.00 96.44 195 CYS A CA 1
ATOM 1530 C C . CYS A 1 195 ? -5.408 0.482 7.931 1.00 96.44 195 CYS A C 1
ATOM 1532 O O . CYS A 1 195 ? -4.203 0.711 7.998 1.00 96.44 195 CYS A O 1
ATOM 1534 N N . MET A 1 196 ? -5.968 -0.132 6.892 1.00 96.12 196 MET A N 1
ATOM 1535 C CA . MET A 1 196 ? -5.251 -0.628 5.723 1.00 96.12 196 MET A CA 1
ATOM 1536 C C . MET A 1 196 ? -5.200 0.428 4.624 1.00 96.12 196 MET A C 1
ATOM 1538 O O . MET A 1 196 ? -6.234 0.979 4.235 1.00 96.12 196 MET A O 1
ATOM 1542 N N . ILE A 1 197 ? -4.011 0.647 4.068 1.00 94.94 197 ILE A N 1
ATOM 1543 C CA . ILE A 1 197 ? -3.794 1.484 2.887 1.00 94.94 197 ILE A CA 1
ATOM 1544 C C . ILE A 1 197 ? -3.352 0.570 1.736 1.00 94.94 197 ILE A C 1
ATOM 1546 O O . ILE A 1 197 ? -2.437 -0.233 1.935 1.00 94.94 197 ILE A O 1
ATOM 1550 N N . PRO A 1 198 ? -3.987 0.625 0.549 1.00 94.00 198 PRO A N 1
ATOM 1551 C CA . PRO A 1 198 ? -3.539 -0.168 -0.590 1.00 94.00 198 PRO A CA 1
ATOM 1552 C C . PRO A 1 198 ? -2.123 0.243 -0.995 1.00 94.00 198 PRO A C 1
ATOM 1554 O O . PRO A 1 198 ? -1.810 1.432 -1.070 1.00 94.00 198 PRO A O 1
ATOM 1557 N N . CYS A 1 199 ? -1.270 -0.737 -1.274 1.00 93.94 199 CYS A N 1
ATOM 1558 C CA . CYS A 1 199 ? 0.042 -0.465 -1.838 1.00 93.94 199 CYS A CA 1
ATOM 1559 C C . CYS A 1 199 ? -0.099 0.006 -3.298 1.00 93.94 199 CYS A C 1
ATOM 1561 O O . CYS A 1 199 ? -0.931 -0.540 -4.023 1.00 93.94 199 CYS A O 1
ATOM 1563 N N . PRO A 1 200 ? 0.693 0.986 -3.764 1.00 92.44 200 PRO A N 1
ATOM 1564 C CA . PRO A 1 200 ? 0.640 1.422 -5.155 1.00 92.44 200 PRO A CA 1
ATOM 1565 C C . PRO A 1 200 ? 1.232 0.363 -6.098 1.00 92.44 200 PRO A C 1
ATOM 1567 O O . PRO A 1 200 ? 2.113 -0.406 -5.718 1.00 92.44 200 PRO A O 1
ATOM 1570 N N . LEU A 1 201 ? 0.808 0.323 -7.356 1.00 93.69 201 LEU A N 1
ATOM 1571 C CA . LEU A 1 201 ? 1.480 -0.447 -8.399 1.00 93.69 201 LEU A CA 1
ATOM 1572 C C . LEU A 1 201 ? 2.956 -0.036 -8.509 1.00 93.69 201 LEU A C 1
ATOM 1574 O O . LEU A 1 201 ? 3.326 1.114 -8.277 1.00 93.69 201 LEU A O 1
ATOM 1578 N N . GLY A 1 202 ? 3.812 -1.010 -8.818 1.00 92.50 202 GLY A N 1
ATOM 1579 C CA . GLY A 1 202 ? 5.264 -0.846 -8.747 1.00 92.50 202 GLY A CA 1
ATOM 1580 C C . GLY A 1 202 ? 5.831 -1.097 -7.346 1.00 92.50 202 GLY A C 1
ATOM 1581 O O . GLY A 1 202 ? 7.045 -1.091 -7.173 1.00 92.50 202 GLY A O 1
ATOM 1582 N N . SER A 1 203 ? 4.991 -1.380 -6.350 1.00 93.75 203 SER A N 1
ATOM 1583 C CA . SER A 1 203 ? 5.409 -1.945 -5.062 1.00 93.75 203 SER A CA 1
ATOM 1584 C C . SER A 1 203 ? 5.270 -3.474 -5.031 1.00 93.75 203 SER A C 1
ATOM 1586 O O . SER A 1 203 ? 4.594 -4.074 -5.870 1.00 93.75 203 SER A O 1
ATOM 1588 N N . HIS A 1 204 ? 5.899 -4.106 -4.040 1.00 94.56 204 HIS A N 1
ATOM 1589 C CA . HIS A 1 204 ? 5.730 -5.514 -3.703 1.00 94.56 204 HIS A CA 1
ATOM 1590 C C . HIS A 1 204 ? 5.480 -5.662 -2.196 1.00 94.56 204 HIS A C 1
ATOM 1592 O O . HIS A 1 204 ? 6.397 -5.560 -1.384 1.00 94.56 204 HIS A O 1
ATOM 1598 N N . CYS A 1 205 ? 4.227 -5.922 -1.827 1.00 95.06 205 CYS A N 1
ATOM 1599 C CA . CYS A 1 205 ? 3.730 -5.974 -0.456 1.00 95.06 205 CYS A CA 1
ATOM 1600 C C . CYS A 1 205 ? 3.276 -7.388 -0.022 1.00 95.06 205 CYS A C 1
ATOM 1602 O O . CYS A 1 205 ? 2.070 -7.614 0.132 1.00 95.06 205 CYS A O 1
ATOM 1604 N N . PRO A 1 206 ? 4.182 -8.371 0.149 1.00 94.56 206 PRO A N 1
ATOM 1605 C CA . PRO A 1 206 ? 3.839 -9.670 0.731 1.00 94.56 206 PRO A CA 1
ATOM 1606 C C . PRO A 1 206 ? 3.591 -9.597 2.250 1.00 94.56 206 PRO A C 1
ATOM 1608 O O . PRO A 1 206 ? 3.854 -8.594 2.905 1.00 94.56 206 PRO A O 1
ATOM 1611 N N . LEU A 1 207 ? 3.121 -10.693 2.850 1.00 94.19 207 LEU A N 1
ATOM 1612 C CA . LEU A 1 207 ? 3.138 -10.827 4.309 1.00 94.19 207 LEU A CA 1
ATOM 1613 C C . LEU A 1 207 ? 4.572 -10.982 4.813 1.00 94.19 207 LEU A C 1
ATOM 1615 O O . LEU A 1 207 ? 5.362 -11.744 4.248 1.00 94.19 207 LEU A O 1
ATOM 1619 N N . SER A 1 208 ? 4.875 -10.318 5.925 1.00 93.94 208 SER A N 1
ATOM 1620 C CA . SER A 1 208 ? 6.158 -10.466 6.598 1.00 93.94 208 SER A CA 1
ATOM 1621 C C . SER A 1 208 ? 6.234 -11.721 7.457 1.00 93.94 208 SER A C 1
ATOM 1623 O O . SER A 1 208 ? 5.230 -12.270 7.921 1.00 93.94 208 SER A O 1
ATOM 1625 N N . ARG A 1 209 ? 7.462 -12.190 7.680 1.00 95.06 209 ARG A N 1
ATOM 1626 C CA . ARG A 1 209 ? 7.759 -13.364 8.506 1.00 95.06 209 ARG A CA 1
ATOM 1627 C C . ARG A 1 209 ? 8.775 -13.010 9.577 1.00 95.06 209 ARG A C 1
ATOM 1629 O O . ARG A 1 209 ? 9.719 -12.271 9.321 1.00 95.06 209 ARG A O 1
ATOM 1636 N N . LEU A 1 210 ? 8.583 -13.574 10.768 1.00 95.00 210 LEU A N 1
ATOM 1637 C CA . LEU A 1 210 ? 9.507 -13.376 11.878 1.00 95.00 210 LEU A CA 1
ATOM 1638 C C . LEU A 1 210 ? 10.799 -14.147 11.618 1.00 95.00 210 LEU A C 1
ATOM 1640 O O . LEU A 1 210 ? 10.807 -15.382 11.634 1.00 95.00 210 LEU A O 1
ATOM 1644 N N . ASN A 1 211 ? 11.898 -13.423 11.457 1.00 95.75 211 ASN A N 1
ATOM 1645 C CA . ASN A 1 211 ? 13.226 -13.988 11.557 1.00 95.75 211 ASN A CA 1
ATOM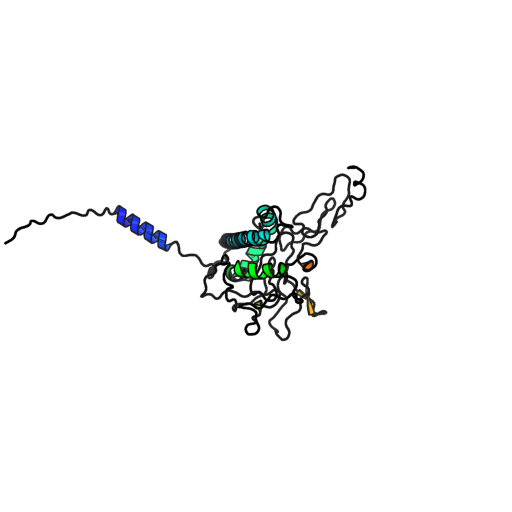 1646 C C . ASN A 1 211 ? 13.517 -14.266 13.038 1.00 95.75 211 ASN A C 1
ATOM 1648 O O . ASN A 1 211 ? 13.752 -13.358 13.831 1.00 95.75 211 ASN A O 1
ATOM 1652 N N . ARG A 1 212 ? 13.476 -15.545 13.430 1.00 92.25 212 ARG A N 1
ATOM 1653 C CA . ARG A 1 212 ? 13.657 -15.961 14.833 1.00 92.25 212 ARG A CA 1
ATOM 1654 C C . ARG A 1 212 ? 15.061 -15.694 15.376 1.00 92.25 212 ARG A C 1
ATOM 1656 O O . ARG A 1 212 ? 15.218 -15.658 16.590 1.00 92.25 212 ARG A O 1
ATOM 1663 N N . ALA A 1 213 ? 16.059 -15.537 14.506 1.00 93.81 213 ALA A N 1
ATOM 1664 C CA . ALA A 1 213 ? 17.427 -15.256 14.926 1.00 93.81 213 ALA A CA 1
ATOM 1665 C C . ALA A 1 213 ? 17.613 -13.778 15.298 1.00 93.81 213 ALA A C 1
ATOM 1667 O O . ALA A 1 213 ? 18.308 -13.477 16.263 1.00 93.81 213 ALA A O 1
ATOM 1668 N N . THR A 1 214 ? 16.983 -12.865 14.555 1.00 92.75 214 THR A N 1
ATOM 1669 C CA . THR A 1 214 ? 17.123 -11.411 14.755 1.00 92.75 214 THR A CA 1
ATOM 1670 C C . THR A 1 214 ? 15.953 -10.784 15.516 1.00 92.75 214 THR A C 1
ATOM 1672 O O . THR A 1 214 ? 16.083 -9.679 16.035 1.00 92.75 214 THR A O 1
ATOM 1675 N N . GLY A 1 215 ? 14.807 -11.467 15.586 1.00 90.19 215 GLY A N 1
ATOM 1676 C CA . GLY A 1 215 ? 13.561 -10.930 16.141 1.00 90.19 215 GLY A CA 1
ATOM 1677 C C . GLY A 1 215 ? 12.856 -9.922 15.224 1.00 90.19 215 GLY A C 1
ATOM 1678 O O . GLY A 1 215 ? 11.975 -9.199 15.684 1.00 90.19 215 GLY A O 1
ATOM 1679 N N . VAL A 1 216 ? 13.242 -9.856 13.946 1.00 93.94 216 VAL A N 1
ATOM 1680 C CA . VAL A 1 216 ? 12.770 -8.855 12.975 1.00 93.94 216 VAL A CA 1
ATOM 1681 C C . VAL A 1 216 ? 11.767 -9.466 11.991 1.00 93.94 216 VAL A C 1
ATOM 1683 O O . VAL A 1 216 ? 11.917 -10.609 11.563 1.00 93.94 216 VAL A O 1
ATOM 1686 N N . CYS A 1 217 ? 10.741 -8.704 11.619 1.00 94.50 217 CYS A N 1
ATOM 1687 C CA . CYS A 1 217 ? 9.761 -9.049 10.596 1.00 94.50 217 CYS A CA 1
ATOM 1688 C C . CYS A 1 217 ? 10.276 -8.662 9.203 1.00 94.50 217 CYS A C 1
ATOM 1690 O O . CYS A 1 217 ? 10.302 -7.489 8.838 1.00 94.50 217 CYS A O 1
ATOM 1692 N N . GLU A 1 218 ? 10.665 -9.650 8.404 1.00 93.62 218 GLU A N 1
ATOM 1693 C CA . GLU A 1 218 ? 11.189 -9.446 7.049 1.00 93.62 218 GLU A CA 1
ATOM 1694 C C . GLU A 1 218 ? 10.061 -9.520 6.008 1.00 93.62 218 GLU A C 1
ATOM 1696 O O . GLU A 1 218 ? 9.189 -10.386 6.140 1.00 93.62 218 GLU A O 1
ATOM 1701 N N . PRO A 1 219 ? 10.053 -8.657 4.971 1.00 91.88 219 PRO A N 1
ATOM 1702 C CA . PRO A 1 219 ? 11.143 -7.758 4.558 1.00 91.88 219 PRO A CA 1
ATOM 1703 C C . PRO A 1 219 ? 11.116 -6.350 5.188 1.00 91.88 219 PRO A C 1
ATOM 1705 O O . PRO A 1 219 ? 11.964 -5.534 4.862 1.00 91.88 219 PRO A O 1
ATOM 1708 N N . TYR A 1 220 ? 10.161 -6.047 6.068 1.00 90.06 220 TYR A N 1
ATOM 1709 C CA . TYR A 1 220 ? 9.842 -4.675 6.500 1.00 90.06 220 TYR A CA 1
ATOM 1710 C C . TYR A 1 220 ? 10.605 -4.156 7.725 1.00 90.06 220 TYR A C 1
ATOM 1712 O O . TYR A 1 220 ? 10.315 -3.073 8.229 1.00 90.06 220 TYR A O 1
ATOM 1720 N N . SER A 1 221 ? 11.559 -4.933 8.228 1.00 90.38 221 SER A N 1
ATOM 1721 C CA . SER A 1 221 ? 12.535 -4.524 9.241 1.00 90.38 221 SER A CA 1
ATOM 1722 C C . SER A 1 221 ? 11.967 -3.990 10.569 1.00 90.38 221 SER A C 1
ATOM 1724 O O . SER A 1 221 ? 12.677 -3.313 11.308 1.00 90.38 221 SER A O 1
ATOM 1726 N N . TYR A 1 222 ? 10.719 -4.316 10.926 1.00 90.44 222 TYR A N 1
ATOM 1727 C CA . TYR A 1 222 ? 10.130 -3.946 12.220 1.00 90.44 222 TYR A CA 1
ATOM 1728 C C . TYR A 1 222 ? 10.141 -5.108 13.218 1.00 90.44 222 TYR A C 1
ATOM 1730 O O . TYR A 1 222 ? 10.215 -6.273 12.834 1.00 90.44 222 TYR A O 1
ATOM 1738 N N . GLN A 1 223 ? 10.069 -4.801 14.511 1.00 91.94 223 GLN A N 1
ATOM 1739 C CA . GLN A 1 223 ? 10.061 -5.794 15.589 1.00 91.94 223 GLN A CA 1
ATOM 1740 C C . GLN A 1 223 ? 8.656 -5.978 16.165 1.00 91.94 223 GLN A C 1
ATOM 1742 O O . GLN A 1 223 ? 7.801 -5.102 16.041 1.00 91.94 223 GLN A O 1
ATOM 1747 N N . LEU A 1 224 ? 8.422 -7.127 16.801 1.00 91.88 224 LEU A N 1
ATOM 1748 C CA . LEU A 1 224 ? 7.176 -7.368 17.524 1.00 91.88 224 LEU A CA 1
ATOM 1749 C C . LEU A 1 224 ? 7.135 -6.546 18.819 1.00 91.88 224 LEU A C 1
ATOM 1751 O O . LEU A 1 224 ? 8.162 -6.433 19.495 1.00 91.88 224 LEU A O 1
ATOM 1755 N N . PRO A 1 225 ? 5.960 -6.024 19.207 1.00 88.75 225 PRO A N 1
ATOM 1756 C CA . PRO A 1 225 ? 5.823 -5.299 20.458 1.00 88.75 225 PRO A CA 1
ATOM 1757 C C . PRO A 1 225 ? 6.129 -6.203 21.663 1.00 88.75 225 PRO A C 1
ATOM 1759 O O . PRO A 1 225 ? 5.675 -7.355 21.719 1.00 88.75 225 PRO A O 1
ATOM 1762 N N . PRO A 1 226 ? 6.873 -5.699 22.662 1.00 85.81 226 PRO A N 1
ATOM 1763 C CA . PRO A 1 226 ? 7.216 -6.478 23.841 1.00 85.81 226 PRO A CA 1
ATOM 1764 C C . PRO A 1 226 ? 5.960 -6.830 24.648 1.00 85.81 226 PRO A C 1
ATOM 1766 O O . PRO A 1 226 ? 5.065 -6.010 24.839 1.00 85.81 226 PRO A O 1
ATOM 1769 N N . GLY A 1 227 ? 5.897 -8.067 25.149 1.00 82.81 227 GLY A N 1
ATOM 1770 C CA . GLY A 1 227 ? 4.820 -8.512 26.040 1.00 82.81 227 GLY A CA 1
ATOM 1771 C C . GLY A 1 227 ? 3.472 -8.808 25.367 1.00 82.81 227 GLY A C 1
ATOM 1772 O O . GLY A 1 227 ? 2.502 -9.053 26.080 1.00 82.81 227 GLY A O 1
ATOM 1773 N N . GLN A 1 228 ? 3.388 -8.834 24.030 1.00 84.62 228 GLN A N 1
ATOM 1774 C CA . GLN A 1 228 ? 2.163 -9.194 23.302 1.00 84.62 228 GLN A CA 1
ATOM 1775 C C . GLN A 1 228 ? 2.299 -10.565 22.603 1.00 84.62 228 GLN A C 1
ATOM 1777 O O . GLN A 1 228 ? 2.637 -10.627 21.423 1.00 84.62 228 GLN A O 1
ATOM 1782 N N . PRO A 1 229 ? 2.006 -11.691 23.282 1.00 80.44 229 PRO A N 1
ATOM 1783 C CA . PRO A 1 229 ? 2.226 -13.031 22.721 1.00 80.44 229 PRO A CA 1
ATOM 1784 C C . PRO A 1 229 ? 1.312 -13.370 21.532 1.00 80.44 229 PRO A C 1
ATOM 1786 O O . PRO A 1 229 ? 1.664 -14.210 20.711 1.00 80.44 229 PRO A O 1
ATOM 1789 N N . ASN A 1 230 ? 0.152 -12.714 21.425 1.00 84.31 230 ASN A N 1
ATOM 1790 C CA . ASN A 1 230 ? -0.782 -12.895 20.308 1.00 84.31 230 ASN A CA 1
ATOM 1791 C C . ASN A 1 230 ? -0.426 -12.032 19.085 1.00 84.31 230 ASN A C 1
ATOM 1793 O O . ASN A 1 230 ? -1.113 -12.106 18.067 1.00 84.31 230 ASN A O 1
ATOM 1797 N N . HIS A 1 231 ? 0.608 -11.192 19.189 1.00 89.44 231 HIS A N 1
ATOM 1798 C CA . HIS A 1 231 ? 1.047 -10.323 18.110 1.00 89.44 231 HIS A CA 1
ATOM 1799 C C . HIS A 1 231 ? 2.054 -11.051 17.217 1.00 89.44 231 HIS A C 1
ATOM 1801 O O . HIS A 1 231 ? 2.990 -11.688 17.696 1.00 89.44 231 HIS A O 1
ATOM 1807 N N . THR A 1 232 ? 1.879 -10.946 15.903 1.00 94.19 232 THR A N 1
ATOM 1808 C CA . THR A 1 232 ? 2.726 -11.614 14.908 1.00 94.19 232 THR A CA 1
ATOM 1809 C C . THR A 1 232 ? 3.203 -10.624 13.862 1.00 94.19 232 THR A C 1
ATOM 1811 O O . THR A 1 232 ? 2.641 -9.541 13.718 1.00 94.19 232 THR A O 1
ATOM 1814 N N . CYS A 1 233 ? 4.200 -11.021 13.072 1.00 94.38 233 CYS A N 1
ATOM 1815 C CA . CYS A 1 233 ? 4.534 -10.283 11.862 1.00 94.38 233 CYS A CA 1
ATOM 1816 C C . CYS A 1 233 ? 3.305 -10.237 10.939 1.00 94.38 233 CYS A C 1
ATOM 1818 O O . CYS A 1 233 ? 2.510 -11.183 10.897 1.00 94.38 233 CYS A O 1
ATOM 1820 N N . GLY A 1 234 ? 3.118 -9.103 10.273 1.00 93.25 234 GLY A N 1
ATOM 1821 C CA . GLY A 1 234 ? 1.917 -8.739 9.528 1.00 93.25 234 GLY A CA 1
ATOM 1822 C C . GLY A 1 234 ? 2.252 -8.209 8.138 1.00 93.25 234 GLY A C 1
ATOM 1823 O O . GLY A 1 234 ? 3.179 -8.696 7.493 1.00 93.25 234 GLY A O 1
ATOM 1824 N N . GLY A 1 235 ? 1.478 -7.245 7.647 1.00 93.00 235 GLY A N 1
ATOM 1825 C CA . GLY A 1 235 ? 1.736 -6.612 6.348 1.00 93.00 235 GLY A CA 1
ATOM 1826 C C . GLY A 1 235 ? 2.892 -5.606 6.377 1.00 93.00 235 GLY A C 1
ATOM 1827 O O . GLY A 1 235 ? 3.596 -5.466 7.377 1.00 93.00 235 GLY A O 1
ATOM 1828 N N . ALA A 1 236 ? 3.051 -4.870 5.279 1.00 92.44 236 ALA A N 1
ATOM 1829 C CA . ALA A 1 236 ? 3.961 -3.729 5.209 1.00 92.44 236 ALA A CA 1
ATOM 1830 C C . ALA A 1 236 ? 3.629 -2.681 6.288 1.00 92.44 236 ALA A C 1
ATOM 1832 O O . ALA A 1 236 ? 2.462 -2.481 6.623 1.00 92.44 236 ALA A O 1
ATOM 1833 N N . ASN A 1 237 ? 4.644 -2.011 6.837 1.00 88.25 237 ASN A N 1
ATOM 1834 C CA . ASN A 1 237 ? 4.511 -1.075 7.963 1.00 88.25 237 ASN A CA 1
ATOM 1835 C C . ASN A 1 237 ? 4.756 0.395 7.599 1.00 88.25 237 ASN A C 1
ATOM 1837 O O . ASN A 1 237 ? 4.556 1.266 8.442 1.00 88.25 237 ASN A O 1
ATOM 1841 N N . ILE A 1 238 ? 5.232 0.694 6.395 1.00 83.31 238 ILE A N 1
ATOM 1842 C CA . ILE A 1 238 ? 5.544 2.063 5.996 1.00 83.31 238 ILE A CA 1
ATOM 1843 C C . ILE A 1 238 ? 5.422 2.220 4.484 1.00 83.31 238 ILE A C 1
ATOM 1845 O O . ILE A 1 238 ? 5.825 1.344 3.725 1.00 83.31 238 ILE A O 1
ATOM 1849 N N . TRP A 1 239 ? 4.885 3.359 4.060 1.00 77.12 239 TRP A N 1
ATOM 1850 C CA . TRP A 1 239 ? 5.059 3.889 2.718 1.00 77.12 239 TRP A CA 1
ATOM 1851 C C . TRP A 1 239 ? 5.575 5.319 2.838 1.00 77.12 239 TRP A C 1
ATOM 1853 O O . TRP A 1 239 ? 4.837 6.204 3.257 1.00 77.12 239 TRP A O 1
ATOM 1863 N N . ALA A 1 240 ? 6.841 5.534 2.495 1.00 71.12 240 ALA A N 1
ATOM 1864 C CA . ALA A 1 240 ? 7.513 6.827 2.556 1.00 71.12 240 ALA A CA 1
ATOM 1865 C C . ALA A 1 240 ? 8.301 7.078 1.254 1.00 71.12 240 ALA A C 1
ATOM 1867 O O . ALA A 1 240 ? 8.014 6.489 0.208 1.00 71.12 240 ALA A O 1
ATOM 1868 N N . ASP A 1 241 ? 9.292 7.968 1.299 1.00 62.88 241 ASP A N 1
ATOM 1869 C CA . ASP A 1 241 ? 10.233 8.141 0.197 1.00 62.88 241 ASP A CA 1
ATOM 1870 C C . ASP A 1 241 ? 11.102 6.882 -0.019 1.00 62.88 241 ASP A C 1
ATOM 1872 O O . ASP A 1 241 ? 11.172 5.987 0.828 1.00 62.88 241 ASP A O 1
ATOM 1876 N N . VAL A 1 242 ? 11.771 6.809 -1.173 1.00 61.66 242 VAL A N 1
ATOM 1877 C CA . VAL A 1 242 ? 12.601 5.655 -1.569 1.00 61.66 242 VAL A CA 1
ATOM 1878 C C . VAL A 1 242 ? 13.783 5.425 -0.620 1.00 61.66 242 VAL A C 1
ATOM 1880 O O . VAL A 1 242 ? 14.205 4.285 -0.459 1.00 61.66 242 VAL A O 1
ATOM 1883 N N . GLY A 1 243 ? 14.312 6.472 0.016 1.00 63.28 243 GLY A N 1
ATOM 1884 C CA . GLY A 1 243 ? 15.380 6.349 1.007 1.00 63.28 243 GLY A CA 1
ATOM 1885 C C . GLY A 1 243 ? 14.886 5.764 2.330 1.00 63.28 243 GLY A C 1
ATOM 1886 O O . GLY A 1 243 ? 15.588 4.960 2.936 1.00 63.28 243 GLY A O 1
ATOM 1887 N N . SER A 1 244 ? 13.669 6.121 2.741 1.00 69.62 244 SER A N 1
ATOM 1888 C CA . SER A 1 244 ? 13.075 5.703 4.020 1.00 69.62 244 SER A CA 1
ATOM 1889 C C . SER A 1 244 ? 12.228 4.426 3.948 1.00 69.62 244 SER A C 1
ATOM 1891 O O . SER A 1 244 ? 11.862 3.885 4.987 1.00 69.62 244 SER A O 1
ATOM 1893 N N . SER A 1 245 ? 11.855 3.969 2.748 1.00 73.19 245 SER A N 1
ATOM 1894 C CA . SER A 1 245 ? 10.965 2.811 2.550 1.00 73.19 245 SER A CA 1
ATOM 1895 C C . SER A 1 245 ? 11.317 1.981 1.312 1.00 73.19 245 SER A C 1
ATOM 1897 O O . SER A 1 245 ? 10.453 1.528 0.561 1.00 73.19 245 SER A O 1
ATOM 1899 N N . SER A 1 246 ? 12.611 1.786 1.062 1.00 77.25 246 SER A N 1
ATOM 1900 C CA . SER A 1 246 ? 13.098 1.030 -0.100 1.00 77.25 246 SER A CA 1
ATOM 1901 C C . SER A 1 246 ? 12.536 -0.402 -0.191 1.00 77.25 246 SER A C 1
ATOM 1903 O O . SER A 1 246 ? 12.423 -0.953 -1.285 1.00 77.25 246 SER A O 1
ATOM 1905 N N . GLU A 1 247 ? 12.128 -0.981 0.942 1.00 80.56 247 GLU A N 1
ATOM 1906 C CA . GLU A 1 247 ? 11.693 -2.368 1.108 1.00 80.56 247 GLU A CA 1
ATOM 1907 C C . GLU A 1 247 ? 10.333 -2.667 0.467 1.00 80.56 247 GLU A C 1
ATOM 1909 O O . GLU A 1 247 ? 10.038 -3.827 0.176 1.00 80.56 247 GLU A O 1
ATOM 1914 N N . ILE A 1 248 ? 9.497 -1.645 0.250 1.00 87.25 248 ILE A N 1
ATOM 1915 C CA . ILE A 1 248 ? 8.178 -1.820 -0.374 1.00 87.25 248 ILE A CA 1
ATOM 1916 C C . ILE A 1 248 ? 8.219 -1.683 -1.893 1.00 87.25 248 ILE A C 1
ATOM 1918 O O . ILE A 1 248 ? 7.320 -2.178 -2.570 1.00 87.25 248 ILE A O 1
ATOM 1922 N N . PHE A 1 249 ? 9.223 -1.013 -2.458 1.00 91.50 249 PHE A N 1
ATOM 1923 C CA . PHE A 1 249 ? 9.298 -0.830 -3.903 1.00 91.50 249 PHE A CA 1
ATOM 1924 C C . PHE A 1 249 ? 9.668 -2.145 -4.585 1.00 91.50 249 PHE A C 1
ATOM 1926 O O . PHE A 1 249 ? 10.446 -2.949 -4.069 1.00 91.50 249 PHE A O 1
ATOM 1933 N N . CYS A 1 250 ? 9.139 -2.364 -5.788 1.00 94.62 250 CYS A N 1
ATOM 1934 C CA . CYS A 1 250 ? 9.573 -3.483 -6.605 1.00 94.62 250 CYS A CA 1
ATOM 1935 C C . CYS A 1 250 ? 11.075 -3.355 -6.866 1.00 94.62 250 CYS A C 1
ATOM 1937 O O . CYS A 1 250 ? 11.528 -2.337 -7.394 1.00 94.62 250 CYS A O 1
ATOM 1939 N N . LEU A 1 251 ? 11.842 -4.366 -6.458 1.00 93.69 251 LEU A N 1
ATOM 1940 C CA . LEU A 1 251 ? 13.300 -4.326 -6.503 1.00 93.69 251 LEU A CA 1
ATOM 1941 C C . LEU A 1 251 ? 13.815 -4.190 -7.938 1.00 93.69 251 LEU A C 1
ATOM 1943 O O . LEU A 1 251 ? 13.285 -4.804 -8.865 1.00 93.69 251 LEU A O 1
ATOM 1947 N N . ALA A 1 252 ? 14.896 -3.428 -8.105 1.00 94.50 252 ALA A N 1
ATOM 1948 C CA . ALA A 1 252 ? 15.563 -3.288 -9.391 1.00 94.50 252 ALA A CA 1
ATOM 1949 C C . ALA A 1 252 ? 15.988 -4.657 -9.957 1.00 94.50 252 ALA A C 1
ATOM 1951 O O . ALA A 1 252 ? 16.376 -5.564 -9.221 1.00 94.50 252 ALA A O 1
ATOM 1952 N N . GLY A 1 253 ? 15.893 -4.807 -11.277 1.00 95.31 253 GLY A N 1
ATOM 1953 C CA . GLY A 1 253 ? 16.042 -6.092 -11.961 1.00 95.31 253 GLY A CA 1
ATOM 1954 C C . GLY A 1 253 ? 14.779 -6.960 -11.933 1.00 95.31 253 GLY A C 1
ATOM 1955 O O . GLY A 1 253 ? 14.784 -8.056 -12.490 1.00 95.31 253 GLY A O 1
ATOM 1956 N N . SER A 1 254 ? 13.686 -6.493 -11.328 1.00 97.12 254 SER A N 1
ATOM 1957 C CA . SER A 1 254 ? 12.361 -7.118 -11.371 1.00 97.12 254 SER A CA 1
ATOM 1958 C C . SER A 1 254 ? 11.272 -6.079 -11.647 1.00 97.12 254 SER A C 1
ATOM 1960 O O . SER A 1 254 ? 11.467 -4.884 -11.433 1.00 97.12 254 SER A O 1
ATOM 1962 N N . TYR A 1 255 ? 10.117 -6.542 -12.113 1.00 96.69 255 TYR A N 1
ATOM 1963 C CA . TYR A 1 255 ? 8.899 -5.748 -12.223 1.00 96.69 255 TYR A CA 1
ATOM 1964 C C . TYR A 1 255 ? 7.742 -6.433 -11.489 1.00 96.69 255 TYR A C 1
ATOM 1966 O O . TYR A 1 255 ? 7.730 -7.651 -11.288 1.00 96.69 255 TYR A O 1
ATOM 1974 N N . CYS A 1 256 ? 6.778 -5.631 -11.053 1.00 96.06 256 CYS A N 1
ATOM 1975 C CA . CYS A 1 256 ? 5.673 -6.060 -10.211 1.00 96.06 256 CYS A CA 1
ATOM 1976 C C . CYS A 1 256 ? 4.357 -5.653 -10.888 1.00 96.06 256 CYS A C 1
ATOM 1978 O O . CYS A 1 256 ? 3.909 -4.516 -10.716 1.00 96.06 256 CYS A O 1
ATOM 1980 N N . PRO A 1 257 ? 3.746 -6.550 -11.691 1.00 93.69 257 PRO A N 1
ATOM 1981 C CA . PRO A 1 257 ? 2.505 -6.242 -12.409 1.00 93.69 257 PRO A CA 1
ATOM 1982 C C . PRO A 1 257 ? 1.311 -6.091 -11.457 1.00 93.69 257 PRO A C 1
ATOM 1984 O O . PRO A 1 257 ? 0.331 -5.427 -11.779 1.00 93.69 257 PRO A O 1
ATOM 1987 N N . THR A 1 258 ? 1.405 -6.692 -10.270 1.00 94.19 258 THR A N 1
ATOM 1988 C CA . THR A 1 258 ? 0.496 -6.478 -9.145 1.00 94.19 258 THR A CA 1
ATOM 1989 C C . THR A 1 258 ? 1.314 -6.240 -7.884 1.00 94.19 258 THR A C 1
ATOM 1991 O O . THR A 1 258 ? 2.499 -6.571 -7.825 1.00 94.19 258 THR A O 1
ATOM 1994 N N . THR A 1 259 ? 0.668 -5.739 -6.835 1.00 93.62 259 THR A N 1
ATOM 1995 C CA . THR A 1 259 ? 1.297 -5.447 -5.537 1.00 93.62 259 THR A CA 1
ATOM 1996 C C . THR A 1 259 ? 1.761 -6.691 -4.782 1.00 93.62 259 THR A C 1
ATOM 1998 O O . THR A 1 259 ? 2.379 -6.576 -3.731 1.00 93.62 259 THR A O 1
ATOM 2001 N N . VAL A 1 260 ? 1.476 -7.894 -5.283 1.00 93.62 260 VAL A N 1
ATOM 2002 C CA . VAL A 1 260 ? 1.797 -9.169 -4.620 1.00 93.62 260 VAL A CA 1
ATOM 2003 C C . VAL A 1 260 ? 2.623 -10.105 -5.498 1.00 93.62 260 VAL A C 1
ATOM 2005 O O . VAL A 1 260 ? 3.019 -11.179 -5.054 1.00 93.62 260 VAL A O 1
ATOM 2008 N N . GLN A 1 261 ? 2.909 -9.708 -6.739 1.00 94.06 261 GLN A N 1
ATOM 2009 C CA . GLN A 1 261 ? 3.733 -10.468 -7.675 1.00 94.06 261 GLN A CA 1
ATOM 2010 C C . GLN A 1 261 ? 5.062 -9.756 -7.903 1.00 94.06 261 GLN A C 1
ATOM 2012 O O . GLN A 1 261 ? 5.125 -8.531 -7.902 1.00 94.06 261 GLN A O 1
ATOM 2017 N N . LYS A 1 262 ? 6.123 -10.535 -8.105 1.00 95.94 262 LYS A N 1
ATOM 2018 C CA . LYS A 1 262 ? 7.451 -10.039 -8.464 1.00 95.94 262 LYS A CA 1
ATOM 2019 C C . LYS A 1 262 ? 8.033 -10.953 -9.527 1.00 95.94 262 LYS A C 1
ATOM 2021 O O . LYS A 1 262 ? 8.158 -12.155 -9.292 1.00 95.94 262 LYS A O 1
ATOM 2026 N N . ILE A 1 263 ? 8.373 -10.383 -10.675 1.00 96.62 263 ILE A N 1
ATOM 2027 C CA . ILE A 1 263 ? 8.862 -11.114 -11.841 1.00 96.62 263 ILE A CA 1
ATOM 2028 C C . ILE A 1 263 ? 10.224 -10.551 -12.236 1.00 96.62 263 ILE A C 1
ATOM 2030 O O . ILE A 1 263 ? 10.390 -9.343 -12.386 1.00 96.62 263 ILE A O 1
ATOM 2034 N N . SER A 1 264 ? 11.202 -11.437 -12.397 1.00 97.38 264 SER A N 1
ATOM 2035 C CA . SER A 1 264 ? 12.536 -11.104 -12.895 1.00 97.38 264 SER A CA 1
ATOM 2036 C C . SER A 1 264 ? 12.489 -10.520 -14.307 1.00 97.38 264 SER A C 1
ATOM 2038 O O . SER A 1 264 ? 11.778 -11.034 -15.168 1.00 97.38 264 SER A O 1
ATOM 2040 N N . CYS A 1 265 ? 13.287 -9.482 -14.559 1.00 96.69 265 CYS A N 1
ATOM 2041 C CA . CYS A 1 265 ? 13.399 -8.877 -15.886 1.00 96.69 265 CYS A CA 1
ATOM 2042 C C . CYS A 1 265 ? 14.032 -9.858 -16.884 1.00 96.69 265 CYS A C 1
ATOM 2044 O O . CYS A 1 265 ? 15.070 -10.464 -16.579 1.00 96.69 265 CYS A O 1
ATOM 2046 N N . SER A 1 266 ? 13.448 -9.996 -18.075 1.00 96.50 266 SER A N 1
ATOM 2047 C CA . SER A 1 266 ? 13.978 -10.889 -19.108 1.00 96.50 266 SER A CA 1
ATOM 2048 C C . SER A 1 266 ? 15.251 -10.329 -19.762 1.00 96.50 266 SER A C 1
ATOM 2050 O O . SER A 1 266 ? 15.595 -9.154 -19.620 1.00 96.50 266 SER A O 1
ATOM 2052 N N . SER A 1 267 ? 15.999 -11.177 -20.476 1.00 94.94 267 SER A N 1
ATOM 2053 C CA . SER A 1 267 ? 17.142 -10.700 -21.268 1.00 94.94 267 SER A CA 1
ATOM 2054 C C . SER A 1 267 ? 16.661 -9.796 -22.410 1.00 94.94 267 SER A C 1
ATOM 2056 O O . SER A 1 267 ? 15.606 -10.027 -22.994 1.00 94.94 267 SER A O 1
ATOM 2058 N N . GLY A 1 268 ? 17.429 -8.748 -22.713 1.00 93.00 268 GLY A N 1
ATOM 2059 C CA . GLY A 1 268 ? 17.027 -7.696 -23.651 1.00 93.00 268 GLY A CA 1
ATOM 2060 C C . GLY A 1 268 ? 16.170 -6.593 -23.021 1.00 93.00 268 GLY A C 1
ATOM 2061 O O . GLY A 1 268 ? 15.903 -5.596 -23.689 1.00 93.00 268 GLY A O 1
ATOM 2062 N N . HIS A 1 269 ? 15.807 -6.726 -21.741 1.00 95.75 269 HIS A N 1
ATOM 2063 C CA . HIS A 1 269 ? 15.047 -5.734 -20.988 1.00 95.75 269 HIS A CA 1
ATOM 2064 C C . HIS A 1 269 ? 15.790 -5.301 -19.717 1.00 95.75 269 HIS A C 1
ATOM 2066 O O . HIS A 1 269 ? 16.695 -5.980 -19.225 1.00 95.75 269 HIS A O 1
ATOM 2072 N N . TYR A 1 270 ? 15.408 -4.142 -19.186 1.00 95.19 270 TYR A N 1
ATOM 2073 C CA . TYR A 1 270 ? 15.818 -3.668 -17.871 1.00 95.19 270 TYR A CA 1
ATOM 2074 C C . TYR A 1 270 ? 14.603 -3.209 -17.064 1.00 95.19 270 TYR A C 1
ATOM 2076 O O . TYR A 1 270 ? 13.597 -2.752 -17.610 1.00 95.19 270 TYR A O 1
ATOM 2084 N N . CYS A 1 271 ? 14.714 -3.328 -15.746 1.00 96.75 271 CYS A N 1
ATOM 2085 C CA . CYS A 1 271 ? 13.641 -3.025 -14.814 1.00 96.75 271 CYS A CA 1
ATOM 2086 C C . CYS A 1 271 ? 14.212 -2.182 -13.675 1.00 96.75 271 CYS A C 1
ATOM 2088 O O . CYS A 1 271 ? 14.986 -2.671 -12.852 1.00 96.75 271 CYS A O 1
ATOM 2090 N N . ARG A 1 272 ? 13.857 -0.897 -13.629 1.00 95.00 272 ARG A N 1
ATOM 2091 C CA . ARG A 1 272 ? 14.261 -0.008 -12.530 1.00 95.00 272 ARG A CA 1
ATOM 2092 C C . ARG A 1 272 ? 13.449 -0.319 -11.273 1.00 95.00 272 ARG A C 1
ATOM 2094 O O . ARG A 1 272 ? 12.384 -0.929 -11.361 1.00 95.00 272 ARG A O 1
ATOM 2101 N N . THR A 1 273 ? 13.914 0.145 -10.117 1.00 93.81 273 THR A N 1
ATOM 2102 C CA . THR A 1 273 ? 13.107 0.121 -8.891 1.00 93.81 273 THR A CA 1
ATOM 2103 C C . THR A 1 273 ? 11.732 0.740 -9.154 1.00 93.81 273 THR A C 1
ATOM 2105 O O . THR A 1 273 ? 11.650 1.808 -9.759 1.00 93.81 273 THR A O 1
ATOM 2108 N N . GLY A 1 274 ? 10.662 0.072 -8.728 1.00 93.31 274 GLY A N 1
ATOM 2109 C CA . GLY A 1 274 ? 9.295 0.555 -8.932 1.00 93.31 274 GLY A CA 1
ATOM 2110 C C . GLY A 1 274 ? 8.647 0.170 -10.269 1.00 93.31 274 GLY A C 1
ATOM 2111 O O . GLY A 1 274 ? 7.570 0.670 -10.583 1.00 93.31 274 GLY A O 1
ATOM 2112 N N . SER A 1 275 ? 9.276 -0.684 -11.082 1.00 95.19 275 SER A N 1
ATOM 2113 C CA . SER A 1 275 ? 8.729 -1.053 -12.398 1.00 95.19 275 SER A CA 1
ATOM 2114 C C . SER A 1 275 ? 7.474 -1.926 -12.282 1.00 95.19 275 SER A C 1
ATOM 2116 O O . SER A 1 275 ? 7.457 -2.907 -11.540 1.00 95.19 275 SER A O 1
ATOM 2118 N N . THR A 1 276 ? 6.441 -1.618 -13.068 1.00 95.44 276 THR A N 1
ATOM 2119 C CA . THR A 1 276 ? 5.227 -2.449 -13.228 1.00 95.44 276 THR A CA 1
ATOM 2120 C C . THR A 1 276 ? 5.290 -3.375 -14.441 1.00 95.44 276 THR A C 1
ATOM 2122 O O . THR A 1 276 ? 4.528 -4.332 -14.536 1.00 95.44 276 THR A O 1
ATOM 2125 N N . SER A 1 277 ? 6.212 -3.101 -15.361 1.00 95.81 277 SER A N 1
ATOM 2126 C CA . SER A 1 277 ? 6.495 -3.874 -16.568 1.00 95.81 277 SER A CA 1
ATOM 2127 C C . SER A 1 277 ? 7.980 -3.757 -16.913 1.00 95.81 277 SER A C 1
ATOM 2129 O O . SER A 1 277 ? 8.676 -2.869 -16.413 1.00 95.81 277 SER A O 1
ATOM 2131 N N . GLU A 1 278 ? 8.486 -4.667 -17.738 1.00 96.25 278 GLU A N 1
ATOM 2132 C CA . GLU A 1 278 ? 9.865 -4.609 -18.216 1.00 96.25 278 GLU A CA 1
ATOM 2133 C C . GLU A 1 278 ? 10.035 -3.586 -19.348 1.00 96.25 278 GLU A C 1
ATOM 2135 O O . GLU A 1 278 ? 9.148 -3.405 -20.181 1.00 96.25 278 GLU A O 1
ATOM 2140 N N . THR A 1 279 ? 11.178 -2.894 -19.386 1.00 94.94 279 THR A N 1
ATOM 2141 C CA . THR A 1 279 ? 11.477 -1.902 -20.431 1.00 94.94 279 THR A CA 1
ATOM 2142 C C . THR A 1 279 ? 12.510 -2.468 -21.405 1.00 94.94 279 THR A C 1
ATOM 2144 O O . THR A 1 279 ? 13.577 -2.892 -20.954 1.00 94.94 279 THR A O 1
ATOM 2147 N N . PRO A 1 280 ? 12.255 -2.474 -22.728 1.00 94.31 280 PRO A N 1
ATOM 2148 C CA . PRO A 1 280 ? 13.221 -2.971 -23.700 1.00 94.31 280 PRO A CA 1
ATOM 2149 C C . PRO A 1 280 ? 14.468 -2.091 -23.710 1.00 94.31 280 PRO A C 1
ATOM 2151 O O . PRO A 1 280 ? 14.396 -0.863 -23.597 1.00 94.31 280 PRO A O 1
ATOM 2154 N N . CYS A 1 281 ? 15.627 -2.720 -23.862 1.00 91.38 281 CYS A N 1
ATOM 2155 C CA . CYS A 1 281 ? 16.876 -1.991 -24.009 1.00 91.38 281 CYS A CA 1
ATOM 2156 C C . CYS A 1 281 ? 16.953 -1.318 -25.375 1.00 91.38 281 CYS A C 1
ATOM 2158 O O . CYS A 1 281 ? 16.335 -1.752 -26.352 1.00 91.38 281 CYS A O 1
ATOM 2160 N N . PHE A 1 282 ? 17.680 -0.205 -25.435 1.00 89.00 282 PHE A N 1
ATOM 2161 C CA . PHE A 1 282 ? 17.865 0.509 -26.686 1.00 89.00 282 PHE A CA 1
ATOM 2162 C C . PHE A 1 282 ? 18.519 -0.411 -27.728 1.00 89.00 282 PHE A C 1
ATOM 2164 O O . PHE A 1 282 ? 19.365 -1.226 -27.384 1.00 89.00 282 PHE A O 1
ATOM 2171 N N . LYS A 1 283 ? 18.169 -0.277 -29.016 1.00 78.31 283 LYS A N 1
ATOM 2172 C CA . LYS A 1 283 ? 18.600 -1.217 -30.079 1.00 78.31 283 LYS A CA 1
ATOM 2173 C C . LYS A 1 283 ? 20.119 -1.427 -30.192 1.00 78.31 283 LYS A C 1
ATOM 2175 O O . LYS A 1 283 ? 20.544 -2.406 -30.793 1.00 78.31 283 LYS A O 1
ATOM 2180 N N . LEU A 1 284 ? 20.919 -0.503 -29.663 1.00 77.94 284 LEU A N 1
ATOM 2181 C CA . LEU A 1 284 ? 22.383 -0.544 -29.699 1.00 77.94 284 LEU A CA 1
ATOM 2182 C C . LEU A 1 284 ? 23.019 -0.928 -28.349 1.00 77.94 284 LEU A C 1
ATOM 2184 O O . LEU A 1 284 ? 24.239 -0.928 -28.228 1.00 77.94 284 LEU A O 1
ATOM 2188 N N . THR A 1 285 ? 22.216 -1.254 -27.334 1.00 82.06 285 THR A N 1
ATOM 2189 C CA . THR A 1 285 ? 22.674 -1.722 -26.023 1.00 82.06 285 THR A CA 1
ATOM 2190 C C . THR A 1 285 ? 22.121 -3.117 -25.745 1.00 82.06 285 THR A C 1
ATOM 2192 O O . THR A 1 285 ? 21.020 -3.474 -26.156 1.00 82.06 285 THR A O 1
ATOM 2195 N N . SER A 1 286 ? 22.898 -3.940 -25.043 1.00 84.31 286 SER A N 1
ATOM 2196 C CA . SER A 1 286 ? 22.458 -5.260 -24.591 1.00 84.31 286 SER A CA 1
ATOM 2197 C C . SER A 1 286 ? 22.222 -5.244 -23.089 1.00 84.31 286 SER A C 1
ATOM 2199 O O . SER A 1 286 ? 23.073 -4.764 -22.337 1.00 84.31 286 SER A O 1
ATOM 2201 N N . CYS A 1 287 ? 21.111 -5.830 -22.653 1.00 90.38 287 CYS A N 1
ATOM 2202 C CA . CYS A 1 287 ? 20.831 -6.046 -21.241 1.00 90.38 287 CYS A CA 1
ATOM 2203 C C . CYS A 1 287 ? 20.748 -7.531 -20.927 1.00 90.38 287 CYS A C 1
ATOM 2205 O O . CYS A 1 287 ? 20.062 -8.306 -21.602 1.00 90.38 287 CYS A O 1
ATOM 2207 N N . ASN A 1 288 ? 21.440 -7.911 -19.862 1.00 91.12 288 ASN A N 1
ATOM 2208 C CA . ASN A 1 288 ? 21.364 -9.253 -19.312 1.00 91.12 288 ASN A CA 1
ATOM 2209 C C . ASN A 1 288 ? 20.039 -9.437 -18.560 1.00 91.12 288 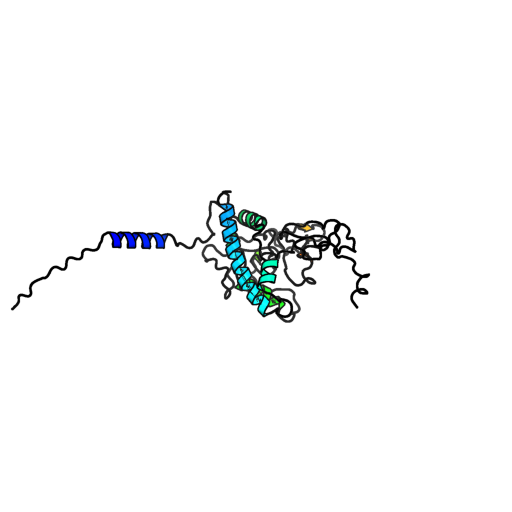ASN A C 1
ATOM 2211 O O . ASN A 1 288 ? 19.365 -8.462 -18.220 1.00 91.12 288 ASN A O 1
ATOM 2215 N N . ALA A 1 289 ? 19.678 -10.683 -18.261 1.00 92.75 289 ALA A N 1
ATOM 2216 C CA . ALA A 1 289 ? 18.548 -10.948 -17.376 1.00 92.75 289 ALA A CA 1
ATOM 2217 C C . ALA A 1 289 ? 18.750 -10.256 -16.013 1.00 92.75 289 ALA A C 1
ATOM 2219 O O . ALA A 1 289 ? 19.878 -10.146 -15.530 1.00 92.75 289 ALA A O 1
ATOM 2220 N N . ASN A 1 290 ? 17.655 -9.808 -15.395 1.00 94.62 290 ASN A N 1
ATOM 2221 C CA . ASN A 1 290 ? 17.649 -9.056 -14.134 1.00 94.62 290 ASN A CA 1
ATOM 2222 C C . ASN A 1 290 ? 18.421 -7.720 -14.161 1.00 94.62 290 ASN A C 1
ATOM 2224 O O . ASN A 1 290 ? 18.852 -7.241 -13.112 1.00 94.62 290 ASN A O 1
ATOM 2228 N N . SER A 1 291 ? 18.608 -7.095 -15.329 1.00 92.94 291 SER A N 1
ATOM 2229 C CA . SER A 1 291 ? 19.306 -5.805 -15.394 1.00 92.94 291 SER A CA 1
ATOM 2230 C C . SER A 1 291 ? 18.474 -4.682 -14.750 1.00 92.94 291 SER A C 1
ATOM 2232 O O . SER A 1 291 ? 17.315 -4.491 -15.127 1.00 92.94 291 SER A O 1
ATOM 2234 N N . PRO A 1 292 ? 19.038 -3.891 -13.816 1.00 92.75 292 PRO A N 1
ATOM 2235 C CA . PRO A 1 292 ? 18.334 -2.763 -13.202 1.00 92.75 292 PRO A CA 1
ATOM 2236 C C . PRO A 1 292 ? 18.290 -1.523 -14.111 1.00 92.75 292 PRO A C 1
ATOM 2238 O O . PRO A 1 292 ? 17.427 -0.654 -13.977 1.00 92.75 292 PRO A O 1
ATOM 2241 N N . SER A 1 293 ? 19.231 -1.421 -15.047 1.00 90.50 293 SER A N 1
ATOM 2242 C CA . SER A 1 293 ? 19.373 -0.314 -15.986 1.00 90.50 293 SER A CA 1
ATOM 2243 C C . SER A 1 293 ? 20.084 -0.775 -17.257 1.00 90.50 293 SER A C 1
ATOM 2245 O O . SER A 1 293 ? 20.736 -1.819 -17.282 1.00 90.50 293 SER A O 1
ATOM 2247 N N . GLN A 1 294 ? 19.961 0.019 -18.318 1.00 88.12 294 GLN A N 1
ATOM 2248 C CA . GLN A 1 294 ? 20.779 -0.108 -19.521 1.00 88.12 294 GLN A CA 1
ATOM 2249 C C . GLN A 1 294 ? 22.028 0.777 -19.413 1.00 88.12 294 GLN A C 1
ATOM 2251 O O . GLN A 1 294 ? 21.959 1.898 -18.905 1.00 88.12 294 GLN A O 1
ATOM 2256 N N . ASN A 1 295 ? 23.165 0.296 -19.919 1.00 78.19 295 ASN A N 1
ATOM 2257 C CA . ASN A 1 295 ? 24.395 1.080 -19.992 1.00 78.19 295 ASN A CA 1
ATOM 2258 C C . ASN A 1 295 ? 24.393 1.937 -21.269 1.00 78.19 295 ASN A C 1
ATOM 2260 O O . ASN A 1 295 ? 24.533 1.410 -22.369 1.00 78.19 295 ASN A O 1
ATOM 2264 N N . ILE A 1 296 ? 24.234 3.255 -21.114 1.00 72.12 296 ILE A N 1
ATOM 2265 C CA . ILE A 1 296 ? 24.196 4.227 -22.223 1.00 72.12 296 ILE A CA 1
ATOM 2266 C C . ILE A 1 296 ? 25.440 5.130 -22.288 1.00 72.12 296 ILE A C 1
ATOM 2268 O O . ILE A 1 296 ? 25.434 6.126 -23.010 1.00 72.12 296 ILE A O 1
ATOM 2272 N N . HIS A 1 297 ? 26.520 4.793 -21.571 1.00 64.25 297 HIS A N 1
ATOM 2273 C CA . HIS A 1 297 ? 27.710 5.650 -21.446 1.00 64.25 297 HIS A CA 1
ATOM 2274 C C . HIS A 1 297 ? 28.373 6.016 -22.788 1.00 64.25 297 HIS A C 1
ATOM 2276 O O . HIS A 1 297 ? 29.005 7.063 -22.880 1.00 64.25 297 HIS A O 1
ATOM 2282 N N . ALA A 1 298 ? 28.202 5.207 -23.837 1.00 53.88 298 ALA A N 1
ATOM 2283 C CA . ALA A 1 298 ? 28.813 5.449 -25.146 1.00 53.88 298 ALA A CA 1
ATOM 2284 C C . ALA A 1 298 ? 28.043 6.439 -26.051 1.00 53.88 298 ALA A C 1
ATOM 2286 O O . ALA A 1 298 ? 28.602 6.907 -27.038 1.00 53.88 298 ALA A O 1
ATOM 2287 N N . TYR A 1 299 ? 26.784 6.782 -25.742 1.00 55.50 299 TYR A N 1
ATOM 2288 C CA . TYR A 1 299 ? 25.901 7.495 -26.686 1.00 55.50 299 TYR A CA 1
ATOM 2289 C C . TYR A 1 299 ? 25.638 8.967 -26.347 1.00 55.50 299 TYR A C 1
ATOM 2291 O O . TYR A 1 299 ? 25.073 9.684 -27.171 1.00 55.50 299 TYR A O 1
ATOM 2299 N N . GLY A 1 300 ? 26.109 9.457 -25.194 1.00 52.62 300 GLY A N 1
ATOM 2300 C CA . GLY A 1 300 ? 26.049 10.885 -24.842 1.00 52.62 300 GLY A CA 1
ATOM 2301 C C . GLY A 1 300 ? 26.876 11.800 -25.760 1.00 52.62 300 GLY A C 1
ATOM 2302 O O . GLY A 1 300 ? 26.728 13.013 -25.694 1.00 52.62 300 GLY A O 1
ATOM 2303 N N . ILE A 1 301 ? 27.717 11.224 -26.628 1.00 54.69 301 ILE A N 1
ATOM 2304 C CA . ILE A 1 301 ? 28.551 11.937 -27.609 1.00 54.69 301 ILE A CA 1
ATOM 2305 C C . ILE A 1 301 ? 27.829 12.095 -28.967 1.00 54.69 301 ILE A C 1
ATOM 2307 O O . ILE A 1 301 ? 28.252 12.897 -29.786 1.00 54.69 301 ILE A O 1
ATOM 2311 N N . MET A 1 302 ? 26.724 11.380 -29.225 1.00 49.66 302 MET A N 1
ATOM 2312 C CA . MET A 1 302 ? 26.043 11.406 -30.535 1.00 49.66 302 MET A CA 1
ATOM 2313 C C . MET A 1 302 ? 24.906 12.436 -30.665 1.00 49.66 302 MET A C 1
ATOM 2315 O O . MET A 1 302 ? 24.282 12.514 -31.721 1.00 49.66 302 MET A O 1
ATOM 2319 N N . LEU A 1 303 ? 24.609 13.194 -29.606 1.00 48.38 303 LEU A N 1
ATOM 2320 C CA . LEU A 1 303 ? 23.523 14.189 -29.566 1.00 48.38 303 LEU A CA 1
ATOM 2321 C C . LEU A 1 303 ? 24.003 15.603 -29.176 1.00 48.38 303 LEU A C 1
ATOM 2323 O O . LEU A 1 303 ? 23.172 16.447 -28.842 1.00 48.38 303 LEU A O 1
ATOM 2327 N N . LEU A 1 304 ? 25.317 15.856 -29.221 1.00 40.59 304 LEU A N 1
ATOM 2328 C CA . LEU A 1 304 ? 25.924 17.191 -29.141 1.00 40.59 304 LEU A CA 1
ATOM 2329 C C . LEU A 1 304 ? 26.547 17.566 -30.485 1.00 40.59 304 LEU A C 1
ATOM 2331 O O . LEU A 1 304 ? 27.208 16.685 -31.079 1.00 40.59 304 LEU A O 1
#

pLDDT: mean 82.82, std 17.46, range [29.44, 97.38]

Solvent-accessible surface area (backbone atoms only — not comparable to full-atom values): 17057 Å² total; per-residue (Å²): 136,89,88,84,83,86,80,87,81,83,80,80,75,54,67,66,59,57,50,52,51,51,51,53,53,55,55,58,66,66,67,60,83,82,69,66,81,72,64,93,50,67,86,36,80,86,49,34,63,59,52,41,50,52,53,47,52,55,53,44,54,33,51,56,58,49,39,55,60,52,33,74,76,34,63,90,78,47,89,48,61,65,60,56,40,48,66,29,64,62,50,86,89,61,58,63,56,56,43,53,33,33,61,74,51,74,46,41,44,74,40,24,44,47,26,36,20,46,49,50,57,57,58,52,57,76,76,45,82,82,62,101,56,101,63,62,70,73,48,96,48,23,39,100,90,35,78,46,74,9,28,39,55,1,12,20,10,24,47,50,90,93,54,86,82,60,44,71,40,60,83,60,72,76,68,37,83,34,81,59,41,62,39,41,49,27,21,30,7,33,47,46,34,34,27,37,40,76,50,42,49,8,18,37,23,54,67,29,44,68,39,81,89,79,54,30,19,41,79,66,74,43,66,74,68,86,94,45,88,91,64,68,59,14,15,28,37,67,88,65,55,67,90,81,29,55,67,38,40,13,53,57,10,16,17,4,79,39,23,70,40,80,41,74,18,51,64,46,14,22,5,39,67,40,17,48,55,74,39,74,42,57,96,92,45,83,27,54,60,42,20,44,59,72,80,59,85,85,54,75,69,78,80,111

Secondary structure (DSSP, 8-state):
--------------HHHHHHHHHHHHHHHT-----GGG-TTTT-TTTHHHHHHHHHHHHHHHHHHHHHHHHHH-TTT-S-HHHHHHHHH--TT--HHHHHHHHHTTTGGGGTBPPHHHHHHHHHTTTS---S--SPPP-SSBSSS-B-GGGSTTEEEEPPTTS---TT--S-PPP--EEEEEPPTTEE--TT--SBEEPPTTB--PPPEEETTTTEEETTTEEPPTT-TT----SB-----TTT-GGGBPPTTEE-SSTT--EEPPTTEE--TT-SS-EEPPTT----TTBSS---TTTTTS--

Foldseek 3Di:
DDDDDDDDDDDPPDVVVVVVVVVVVVVVVVPDPPQQPDPPCLVPPVCLVVLLVVLLVLLLVQLLLLLVVLCVLVVVPDDDSVVVSCQWRVCVVDSVQVSVQCVVLVRQQLQFAAALQLSCQQSVVQVDDDDVDPDRDADPQRDPVHDALLLDWQKAFGQDPPDGRDSHDNDDGGHGHHDMDGHTQQWTRANNGRHTDGGIAQWAKHFWAQPPVVQATPPQGDHWDPPDPVDGGHIHHDDDDCVVGVRGGQDWQWAALGNHDIGGAAWQWTDATSHNDTHGDDPPWTGHISHRDTDPVVCVVVPD

Nearest PDB structures (foldseek):
  8wa2-assembly1_D  TM=4.381E-01  e=7.785E-03  Chlamydomonas reinhardtii
  8wa2-assembly1_C  TM=4.389E-01  e=1.112E-02  Chlamydomonas reinhardtii

Organism: Salix viminalis (NCBI:txid40686)

Sequence (304 aa):
MPKMGSKKLKICISWSMLIWVVVVLSLHHLVGCQDVGDYNEINNPAVLPLITQFVYSRMSNLTAVISRDISNRSTFCIKDPEADWNQAFNFSSNLDFLTKCIQKTGGDITRRICTAAEMKFYFNNFFQPSSIDNYLKPNKNCNLTSWVSGCEPGWACSIGLNQPVDLENSKEIPARTRSCQTCCEGFFCPHGLTCMIPCPLGSHCPLSRLNRATGVCEPYSYQLPPGQPNHTCGGANIWADVGSSSEIFCLAGSYCPTTVQKISCSSGHYCRTGSTSETPCFKLTSCNANSPSQNIHAYGIMLL